Protein AF-A0A954LEE5-F1 (afdb_monomer)

Secondary structure (DSSP, 8-state):
---------------------------S-SSHHHHHHHHHHHHHHHHHHSSSPPPPSEEETTSGGGTTSS--SPPP-BSSGGG-----HHHHHHHHHHHHHHHHHTT--TTS--B-HHHHHHHH-SS-TTT---HHHHHHHHTT-B-BTTTS---TT--S-------SEEEEEEEE--SHHHHHHHHHHT--EEEEEEEETGGGG--SSEE---SS-EEEEEEEEEEEEETTTTEEEEE-SB-TTSSB-SS-TT--SEEEEETTGGGTTTS-EEEEEEEE---HHHHHHHHHHHHHHHTT-HHHHHHHHHHTTT-GGGS-GGGHHHHHHHHHHHHH-TTHHHHHHHHHHHH---TTTTT--TTS--

pLDDT: mean 78.42, std 21.36, range [21.42, 98.56]

Radius of gyration: 22.18 Å; Cα contacts (8 Å, |Δi|>4): 657; chains: 1; bounding box: 62×65×55 Å

Foldseek 3Di:
DDDDDDDDDDDDDDDDDDPDDDPDPPDDPPDLVLLQQLLLLLQVLLVCLQPPDFFPQWAFLCDCVLSRNARQFAAAAACQPPNNFFQLQLLSQVQRFVSSLVCSLLSTHYDPAAWASQLLQLQLDAPHRPPYDDNVSSLVSQQVAIQGCVQPPDDSPDNDHDDDDDHFKGFDDKDWQQFPRSQSVCCSQRNKKKFKFFDFPCQQQAAADADADDDGDGDGMGIWIFRIDHNVSQWTKTFGRRAFVDYQDPVDRSTRRIYIYHPCGRNVGNGTMMDTAMDGRDDPVSLVSSLSSLLSNCLSHLLSLVQLLCVLVVRNVPRRPSCVSNSCSNVSSCVVPVVCSVVSNVSSVVSHDRPCPVPPPPPPDD

Sequence (366 aa):
VAGETSRSHLGKKKLRAGHAGTSANNGSADSPEESAAIAAQLLERIESYGGNKEPATAFSWLSEKNGLGMPVVTPPKDQSPDGDTCNSCVAFAVVAAVEARMNIMALQKAGEVNLSEGYLFFAGCDFCCGSGWTTQGGLEAAKNGIPTEEAFPYDPKTKQKPGPVQPVVHVDRFGRIPTPQDMKRAIQVKGPVVAEMTLYEDFKFYQSGVYEHVAGAEIGEHAICIVGYDDAESCWLCKNSWGTDWGFDPTDPGGGGFFKIKYGEAGLGTLPHFDFDIHIELSKPEATAVLDRIVQAAKDVPSLLQCLFWIGRGKPHFCAPNHHEIIQIYCGILAAYPEMEERFTMAIAAIGQPADASNANESAVT

Nearest PDB structures (foldseek):
  8jcr-assembly1_A  TM=7.957E-01  e=3.629E-12  Calotropis gigantea
  1the-assembly1_B-2  TM=7.888E-01  e=1.546E-11  Rattus norvegicus
  3hhi-assembly1_A  TM=7.791E-01  e=1.170E-11  Trypanosoma brucei
  3mor-assembly2_B  TM=7.827E-01  e=3.019E-11  Trypanosoma brucei
  1qdq-assembly1_A  TM=7.285E-01  e=5.071E-12  Bos taurus

Mean predicted aligned error: 10.94 Å

Solvent-accessible surface area (backbone atoms only — not comparable to full-atom values): 20522 Å² total; per-residue (Å²): 134,84,87,84,90,80,91,79,92,80,79,94,73,90,84,80,87,80,94,68,92,68,88,71,87,73,82,56,78,90,41,73,66,56,42,17,54,27,42,29,33,43,46,54,47,30,55,66,52,50,68,96,47,78,65,73,65,56,50,35,41,72,34,42,86,55,32,44,68,42,32,22,54,49,83,52,46,52,46,37,63,98,74,41,74,27,43,46,42,33,28,46,12,49,45,52,24,50,45,22,30,51,18,61,74,60,68,42,54,44,71,82,62,58,64,16,39,34,42,41,41,32,62,59,34,85,86,30,50,85,74,36,70,54,62,69,57,43,54,57,34,29,46,79,30,32,29,41,24,86,83,35,62,73,53,63,80,65,87,62,66,65,76,95,70,79,50,42,33,25,37,75,49,70,46,78,55,86,41,61,67,54,44,51,39,41,37,74,72,71,31,42,29,34,32,37,31,54,33,43,57,50,63,79,71,45,47,77,67,72,45,69,95,84,54,77,54,81,75,52,74,44,38,28,19,35,43,31,36,32,58,91,76,41,25,39,28,32,43,45,47,67,20,45,92,35,35,26,32,100,86,36,94,90,42,21,13,25,51,34,33,32,71,60,44,51,44,33,70,75,42,65,31,35,47,68,46,73,46,72,62,61,53,75,70,54,43,48,55,46,50,52,44,52,57,46,13,29,70,78,23,67,66,54,36,44,23,54,59,27,39,67,66,79,34,58,85,76,28,63,81,51,47,51,68,61,48,48,55,50,55,50,47,36,71,77,38,59,84,49,48,62,61,49,42,50,55,52,58,71,71,49,81,48,90,59,68,84,69,66,59,93,79,80,79,129

Structure (mmCIF, N/CA/C/O backbone):
data_AF-A0A954LEE5-F1
#
_entry.id   AF-A0A954LEE5-F1
#
loop_
_atom_site.group_PDB
_atom_site.id
_atom_site.type_symbol
_atom_site.label_atom_id
_atom_site.label_alt_id
_atom_site.label_comp_id
_atom_site.label_asym_id
_atom_site.label_entity_id
_atom_site.label_seq_id
_atom_site.pdbx_PDB_ins_code
_atom_site.Cartn_x
_atom_site.Cartn_y
_atom_site.Cartn_z
_atom_site.occupancy
_atom_site.B_iso_or_equiv
_atom_site.auth_seq_id
_atom_site.auth_comp_id
_atom_site.auth_asym_id
_atom_site.auth_atom_id
_atom_site.pdbx_PDB_model_num
ATOM 1 N N . VAL A 1 1 ? 28.707 3.287 -15.488 1.00 30.58 1 VAL A N 1
ATOM 2 C CA . VAL A 1 1 ? 29.896 4.107 -15.149 1.00 30.58 1 VAL A CA 1
ATOM 3 C C . VAL A 1 1 ? 29.400 5.452 -14.655 1.00 30.58 1 VAL A C 1
ATOM 5 O O . VAL A 1 1 ? 28.433 5.957 -15.206 1.00 30.58 1 VAL A O 1
ATOM 8 N N . ALA A 1 2 ? 29.983 5.935 -13.563 1.00 25.05 2 ALA A N 1
ATOM 9 C CA . ALA A 1 2 ? 29.586 7.134 -12.838 1.00 25.05 2 ALA A CA 1
ATOM 10 C C . ALA A 1 2 ? 29.713 8.431 -13.656 1.00 25.05 2 ALA A C 1
ATOM 12 O O . ALA A 1 2 ? 30.653 8.560 -14.432 1.00 25.05 2 ALA A O 1
ATOM 13 N N . GLY A 1 3 ? 28.823 9.383 -13.346 1.00 24.67 3 GLY A N 1
ATOM 14 C CA . GLY A 1 3 ? 29.015 10.831 -13.454 1.00 24.67 3 GLY A CA 1
ATOM 15 C C . GLY A 1 3 ? 29.021 11.436 -14.855 1.00 24.67 3 GLY A C 1
ATOM 16 O O . GLY A 1 3 ? 29.923 11.171 -15.631 1.00 24.67 3 GLY A O 1
ATOM 17 N N . GLU A 1 4 ? 28.108 12.378 -15.100 1.00 24.75 4 GLU A N 1
ATOM 18 C CA . GLU A 1 4 ? 28.490 13.671 -15.679 1.00 24.75 4 GLU A CA 1
ATOM 19 C C . GLU A 1 4 ? 27.409 14.737 -15.426 1.00 24.75 4 GLU A C 1
ATOM 21 O O . GLU A 1 4 ? 26.305 14.713 -15.960 1.00 24.75 4 GLU A O 1
ATOM 26 N N . THR A 1 5 ? 27.751 15.696 -14.565 1.00 24.30 5 THR A N 1
ATOM 27 C CA . THR A 1 5 ? 27.101 17.005 -14.442 1.00 24.30 5 THR A CA 1
ATOM 28 C C . THR A 1 5 ? 27.372 17.863 -15.674 1.00 24.30 5 THR A C 1
ATOM 30 O O . THR A 1 5 ? 28.531 18.020 -16.056 1.00 24.30 5 THR A O 1
ATOM 33 N N . SER A 1 6 ? 26.362 18.593 -16.157 1.00 24.12 6 SER A N 1
ATOM 34 C CA . SER A 1 6 ? 26.594 19.882 -16.819 1.00 24.12 6 SER A CA 1
ATOM 35 C C . SER A 1 6 ? 25.712 20.969 -16.195 1.00 24.12 6 SER A C 1
ATOM 37 O O . SER A 1 6 ? 24.495 20.840 -16.085 1.00 24.12 6 SER A O 1
ATOM 39 N N . ARG A 1 7 ? 26.366 22.030 -15.708 1.00 24.03 7 ARG A N 1
ATOM 40 C CA . ARG A 1 7 ? 25.743 23.269 -15.234 1.00 24.03 7 ARG A CA 1
ATOM 41 C C . ARG A 1 7 ? 25.404 24.135 -16.443 1.00 24.03 7 ARG A C 1
ATOM 43 O O . ARG A 1 7 ? 26.314 24.516 -17.174 1.00 24.03 7 ARG A O 1
ATOM 50 N N . SER A 1 8 ? 24.168 24.612 -16.534 1.00 25.42 8 SER A N 1
ATOM 51 C CA . SER A 1 8 ? 23.864 25.850 -17.257 1.00 25.42 8 SER A CA 1
ATOM 52 C C . SER A 1 8 ? 23.016 26.778 -16.395 1.00 25.42 8 SER A C 1
ATOM 54 O O . SER A 1 8 ? 22.011 26.390 -15.810 1.00 25.42 8 SER A O 1
ATOM 56 N N . HIS A 1 9 ? 23.506 28.008 -16.282 1.00 24.81 9 HIS A N 1
ATOM 57 C CA . HIS A 1 9 ? 22.981 29.104 -15.484 1.00 24.81 9 HIS A CA 1
ATOM 58 C C . HIS A 1 9 ? 21.550 29.486 -15.865 1.00 24.81 9 HIS A C 1
ATOM 60 O O . HIS A 1 9 ? 21.327 29.845 -17.014 1.00 24.81 9 HIS A O 1
ATOM 66 N N . LEU A 1 10 ? 20.648 29.599 -14.886 1.00 28.27 10 LEU A N 1
ATOM 67 C CA . LEU A 1 10 ? 19.520 30.529 -14.961 1.00 28.27 10 LEU A CA 1
ATOM 68 C C . LEU A 1 10 ? 19.295 31.197 -13.600 1.00 28.27 10 LEU A C 1
ATOM 70 O O . LEU A 1 10 ? 19.421 30.596 -12.535 1.00 28.27 10 LEU A O 1
ATOM 74 N N . GLY A 1 11 ? 19.114 32.512 -13.674 1.00 24.55 11 GLY A N 1
ATOM 75 C CA . GLY A 1 11 ? 19.365 33.456 -12.600 1.00 24.55 11 GLY A CA 1
ATOM 76 C C . GLY A 1 11 ? 18.307 33.519 -11.501 1.00 24.55 11 GLY A C 1
ATOM 77 O O . GLY A 1 11 ? 17.130 33.223 -11.675 1.00 24.55 11 GLY A O 1
ATOM 78 N N . LYS A 1 12 ? 18.784 34.020 -10.362 1.00 26.83 12 LYS A N 1
ATOM 79 C CA . LYS A 1 12 ? 18.030 34.433 -9.178 1.00 26.83 12 LYS A CA 1
ATOM 80 C C . LYS A 1 12 ? 16.787 35.257 -9.552 1.00 26.83 12 LYS A C 1
ATOM 82 O O . LYS A 1 12 ? 16.913 36.426 -9.916 1.00 26.83 12 LYS A O 1
ATOM 87 N N . LYS A 1 13 ? 15.592 34.714 -9.314 1.00 25.91 13 LYS A N 1
ATOM 88 C CA . LYS A 1 13 ? 14.405 35.514 -8.984 1.00 25.91 13 LYS A CA 1
ATOM 89 C C . LYS A 1 13 ? 13.939 35.146 -7.581 1.00 25.91 13 LYS A C 1
ATOM 91 O O . LYS A 1 13 ? 13.526 34.028 -7.313 1.00 25.91 13 LYS A O 1
ATOM 96 N N . LYS A 1 14 ? 14.053 36.127 -6.686 1.00 26.28 14 LYS A N 1
ATOM 97 C CA . LYS A 1 14 ? 13.394 36.156 -5.380 1.00 26.28 14 LYS A CA 1
ATOM 98 C C . LYS A 1 14 ? 11.888 35.979 -5.589 1.00 26.28 14 LYS A C 1
ATOM 100 O O . LYS A 1 14 ? 11.292 36.808 -6.273 1.00 26.28 14 LYS A O 1
ATOM 105 N N . LEU A 1 15 ? 11.279 35.000 -4.933 1.00 23.42 15 LEU A N 1
ATOM 106 C CA . LEU A 1 15 ? 9.861 35.044 -4.585 1.00 23.42 15 LEU A CA 1
ATOM 107 C C . LEU A 1 15 ? 9.779 35.236 -3.072 1.00 23.42 15 LEU A C 1
ATOM 109 O O . LEU A 1 15 ? 10.264 34.424 -2.290 1.00 23.42 15 LEU A O 1
ATOM 113 N N . ARG A 1 16 ? 9.270 36.403 -2.679 1.00 21.42 16 ARG A N 1
ATOM 114 C CA . ARG A 1 16 ? 9.006 36.795 -1.296 1.00 21.42 16 ARG A CA 1
ATOM 115 C C . ARG A 1 16 ? 7.493 36.724 -1.094 1.00 21.42 16 ARG A C 1
ATOM 117 O O . ARG A 1 16 ? 6.778 37.347 -1.866 1.00 21.42 16 ARG A O 1
ATOM 124 N N . ALA A 1 17 ? 7.102 36.049 -0.015 1.00 24.30 17 ALA A N 1
ATOM 125 C CA . ALA A 1 17 ? 5.876 36.191 0.774 1.00 24.30 17 ALA A CA 1
ATOM 126 C C . ALA A 1 17 ? 4.508 36.021 0.081 1.00 24.30 17 ALA A C 1
ATOM 128 O O . ALA A 1 17 ? 4.072 36.849 -0.710 1.00 24.30 17 ALA A O 1
ATOM 129 N N . GLY A 1 18 ? 3.775 35.016 0.559 1.00 21.75 18 GLY A N 1
ATOM 130 C CA . GLY A 1 18 ? 2.325 34.899 0.457 1.00 21.75 18 GLY A CA 1
ATOM 131 C C . GLY A 1 18 ? 1.803 34.111 1.654 1.00 21.75 18 GLY A C 1
ATOM 132 O O . GLY A 1 18 ? 1.508 32.931 1.539 1.00 21.75 18 GLY A O 1
ATOM 133 N N . HIS A 1 19 ? 1.756 34.752 2.823 1.00 27.97 19 HIS A N 1
ATOM 134 C CA . HIS A 1 19 ? 0.942 34.292 3.944 1.00 27.97 19 HIS A CA 1
ATOM 135 C C . HIS A 1 19 ? -0.514 34.528 3.523 1.00 27.97 19 HIS A C 1
ATOM 137 O O . HIS A 1 19 ? -1.004 35.654 3.576 1.00 27.97 19 HIS A O 1
ATOM 143 N N . ALA A 1 20 ? -1.166 33.490 3.011 1.00 24.00 20 ALA A N 1
ATOM 144 C CA . ALA A 1 20 ? -2.593 33.485 2.744 1.00 24.00 20 ALA A CA 1
ATOM 145 C C . ALA A 1 20 ? -3.173 32.296 3.499 1.00 24.00 20 ALA A C 1
ATOM 147 O O . ALA A 1 20 ? -3.121 31.157 3.041 1.00 24.00 20 ALA A O 1
ATOM 148 N N . GLY A 1 21 ? -3.702 32.590 4.688 1.00 30.08 21 GLY A N 1
ATOM 149 C CA . GLY A 1 21 ? -4.681 31.726 5.316 1.00 30.08 21 GLY A CA 1
ATOM 150 C C . GLY A 1 21 ? -5.812 31.518 4.321 1.00 30.08 21 GLY A C 1
ATOM 151 O O . GLY A 1 21 ? -6.569 32.435 4.018 1.00 30.08 21 GLY A O 1
ATOM 152 N N . THR A 1 22 ? -5.883 30.313 3.784 1.00 23.16 22 THR A N 1
ATOM 153 C CA . THR A 1 22 ? -7.094 29.785 3.187 1.00 23.16 22 THR A CA 1
ATOM 154 C C . THR A 1 22 ? -7.387 28.525 3.969 1.00 23.16 22 THR A C 1
ATOM 156 O O . THR A 1 22 ? -6.664 27.539 3.909 1.00 23.16 22 THR A O 1
ATOM 159 N N . SER A 1 23 ? -8.411 28.642 4.809 1.00 29.23 23 SER A N 1
ATOM 160 C CA . SER A 1 23 ? -9.199 27.529 5.314 1.00 29.23 23 SER A CA 1
ATOM 161 C C . SER A 1 23 ? -9.662 26.721 4.102 1.00 29.23 23 SER A C 1
ATOM 163 O O . SER A 1 23 ? -10.715 27.003 3.531 1.00 29.23 23 SER A O 1
ATOM 165 N N . ALA A 1 24 ? -8.840 25.773 3.660 1.00 24.53 24 ALA A N 1
ATOM 166 C CA . ALA A 1 24 ? -9.305 24.692 2.822 1.00 24.53 24 ALA A CA 1
ATOM 167 C C . ALA A 1 24 ? -10.191 23.833 3.721 1.00 24.53 24 ALA A C 1
ATOM 169 O O . ALA A 1 24 ? -9.735 23.295 4.729 1.00 24.53 24 ALA A O 1
ATOM 170 N N . ASN A 1 25 ? -11.478 23.803 3.389 1.00 30.89 25 ASN A N 1
ATOM 171 C CA . ASN A 1 25 ? -12.422 22.818 3.887 1.00 30.89 25 ASN A CA 1
ATOM 172 C C . ASN A 1 25 ? -11.857 21.441 3.500 1.00 30.89 25 ASN A C 1
ATOM 174 O O . ASN A 1 25 ? -12.026 20.978 2.372 1.00 30.89 25 ASN A O 1
ATOM 178 N N . ASN A 1 26 ? -11.080 20.849 4.403 1.00 27.48 26 ASN A N 1
ATOM 179 C CA . ASN A 1 26 ? -10.522 19.521 4.243 1.00 27.48 26 ASN A CA 1
ATOM 180 C C . ASN A 1 26 ? -11.638 18.543 4.584 1.00 27.48 26 ASN A C 1
ATOM 182 O O . ASN A 1 26 ? -11.967 18.383 5.753 1.00 27.48 26 ASN A O 1
ATOM 186 N N . GLY A 1 27 ? -12.236 17.938 3.556 1.00 31.11 27 GLY A N 1
ATOM 187 C CA . GLY A 1 27 ? -13.305 16.955 3.710 1.00 31.11 27 GLY A CA 1
ATOM 188 C C . GLY A 1 27 ? -12.845 15.689 4.432 1.00 31.11 27 GLY A C 1
ATOM 189 O O . GLY A 1 27 ? -12.626 14.666 3.786 1.00 31.11 27 GLY A O 1
ATOM 190 N N . SER A 1 28 ? -12.713 15.736 5.755 1.00 38.59 28 SER A N 1
ATOM 191 C CA . SER A 1 28 ? -13.085 14.588 6.580 1.00 38.59 28 SER A CA 1
ATOM 192 C C . SER A 1 28 ? -14.539 14.232 6.261 1.00 38.59 28 SER A C 1
ATOM 194 O O . SER A 1 28 ? -15.268 15.114 5.821 1.00 38.59 28 SER A O 1
ATOM 196 N N . ALA A 1 29 ? -14.971 12.981 6.451 1.00 41.12 29 ALA A N 1
ATOM 197 C CA . ALA A 1 29 ? -16.375 12.603 6.255 1.00 41.12 29 ALA A CA 1
ATOM 198 C C . ALA A 1 29 ? -17.290 13.659 6.906 1.00 41.12 29 ALA A C 1
ATOM 200 O O . ALA A 1 29 ? -17.231 13.857 8.122 1.00 41.12 29 ALA A O 1
ATOM 201 N N . ASP A 1 30 ? -18.044 14.400 6.091 1.00 46.22 30 ASP A N 1
ATOM 202 C CA . ASP A 1 30 ? -18.660 15.670 6.502 1.00 46.22 30 ASP A CA 1
ATOM 203 C C . ASP A 1 30 ? -19.952 15.417 7.301 1.00 46.22 30 ASP A C 1
ATOM 205 O O . ASP A 1 30 ? -20.566 16.339 7.844 1.00 46.22 30 ASP A O 1
ATOM 209 N N . SER A 1 31 ? -20.354 14.148 7.460 1.00 46.38 31 SER A N 1
ATOM 210 C CA . SER A 1 31 ? -21.420 13.755 8.376 1.00 46.38 31 SER A CA 1
ATOM 211 C C . SER A 1 31 ? -21.272 12.326 8.940 1.00 46.38 31 SER A C 1
ATOM 213 O O . SER A 1 31 ? -20.683 11.443 8.307 1.00 46.38 31 SER A O 1
ATOM 215 N N . PRO A 1 32 ? -21.869 12.048 10.119 1.00 45.66 32 PRO A N 1
ATOM 216 C CA . PRO A 1 32 ? -22.023 10.692 10.654 1.00 45.66 32 PRO A CA 1
ATOM 217 C C . PRO A 1 32 ? -22.737 9.707 9.709 1.00 45.66 32 PRO A C 1
ATOM 219 O O . PRO A 1 32 ? -22.530 8.502 9.826 1.00 45.66 32 PRO A O 1
ATOM 222 N N . GLU A 1 33 ? -23.565 10.195 8.780 1.00 45.19 33 GLU A N 1
ATOM 223 C CA . GLU A 1 33 ? -24.302 9.375 7.805 1.00 45.19 33 GLU A CA 1
ATOM 224 C C . GLU A 1 33 ? -23.389 8.862 6.680 1.00 45.19 33 GLU A C 1
ATOM 226 O O . GLU A 1 33 ? -23.474 7.695 6.301 1.00 45.19 33 GLU A O 1
ATOM 231 N N . GLU A 1 34 ? -22.447 9.683 6.204 1.00 50.97 34 GLU A N 1
ATOM 232 C CA . GLU A 1 34 ? -21.454 9.260 5.205 1.00 50.97 34 GLU A CA 1
ATOM 233 C C . GLU A 1 34 ? -20.532 8.174 5.771 1.00 50.97 34 GLU A C 1
ATOM 235 O O . GLU A 1 34 ? -20.351 7.125 5.151 1.00 50.97 34 GLU A O 1
ATOM 240 N N . SER A 1 35 ? -20.025 8.365 6.996 1.00 46.75 35 SER A N 1
ATOM 241 C CA . SER A 1 35 ? -19.179 7.368 7.677 1.00 46.75 35 SER A CA 1
ATOM 242 C C . SER A 1 35 ? -19.892 6.021 7.873 1.00 46.75 35 SER A C 1
ATOM 244 O O . SER A 1 35 ? -19.253 4.971 7.795 1.00 46.75 35 SER A O 1
ATOM 246 N N . ALA A 1 36 ? -21.215 6.037 8.088 1.00 47.72 36 ALA A N 1
ATOM 247 C CA . ALA A 1 36 ? -22.032 4.831 8.222 1.00 47.72 36 ALA A CA 1
ATOM 248 C C . ALA A 1 36 ? -22.162 4.069 6.893 1.00 47.72 36 ALA A C 1
ATOM 250 O O . ALA A 1 36 ? -21.951 2.859 6.852 1.00 47.72 36 ALA A O 1
ATOM 251 N N . ALA A 1 37 ? -22.425 4.782 5.792 1.00 52.91 37 ALA A N 1
ATOM 252 C CA . ALA A 1 37 ? -22.571 4.192 4.461 1.00 52.91 37 ALA A CA 1
ATOM 253 C C . ALA A 1 37 ? -21.264 3.571 3.935 1.00 52.91 37 ALA A C 1
ATOM 255 O O . ALA A 1 37 ? -21.280 2.512 3.309 1.00 52.91 37 ALA A O 1
ATOM 256 N N . ILE A 1 38 ? -20.131 4.217 4.213 1.00 48.72 38 ILE A N 1
ATOM 257 C CA . ILE A 1 38 ? -18.781 3.760 3.846 1.00 48.72 38 ILE A CA 1
ATOM 258 C C . ILE A 1 38 ? -18.440 2.452 4.565 1.00 48.72 38 ILE A C 1
ATOM 260 O O . ILE A 1 38 ? -17.963 1.490 3.964 1.00 48.72 38 ILE A O 1
ATOM 264 N N . ALA A 1 39 ? -18.737 2.392 5.858 1.00 48.88 39 ALA A N 1
ATOM 265 C CA . ALA A 1 39 ? -18.499 1.208 6.657 1.00 48.88 39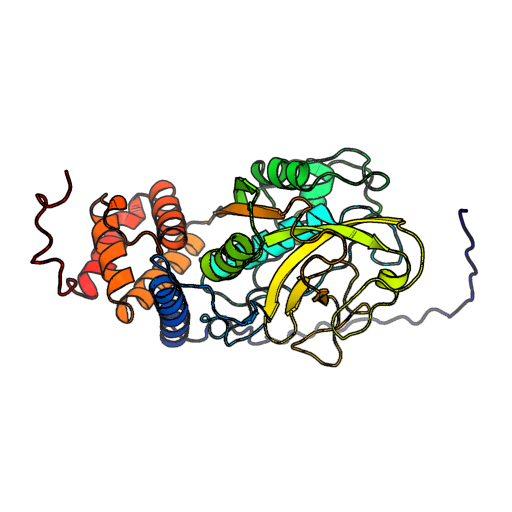 ALA A CA 1
ATOM 266 C C . ALA A 1 39 ? -19.477 0.071 6.324 1.00 48.88 39 ALA A C 1
ATOM 268 O O . ALA A 1 39 ? -19.057 -1.083 6.261 1.00 48.88 39 ALA A O 1
ATOM 269 N N . ALA A 1 40 ? -20.742 0.384 6.023 1.00 51.03 40 ALA A N 1
ATOM 270 C CA . ALA A 1 40 ? -21.715 -0.598 5.555 1.00 51.03 40 ALA A CA 1
ATOM 271 C C . ALA A 1 40 ? -21.282 -1.295 4.267 1.00 51.03 40 ALA A C 1
ATOM 273 O O . ALA A 1 40 ? -21.358 -2.517 4.179 1.00 51.03 40 ALA A O 1
ATOM 274 N N . GLN A 1 41 ? -20.709 -0.552 3.323 1.00 52.62 41 GLN A N 1
ATOM 275 C CA . GLN A 1 41 ? -20.152 -1.135 2.105 1.00 52.62 41 GLN A CA 1
ATOM 276 C C . GLN A 1 41 ? -18.892 -1.986 2.378 1.00 52.62 41 GLN A C 1
ATOM 278 O O . GLN A 1 41 ? -18.726 -3.037 1.750 1.00 52.62 41 GLN A O 1
ATOM 283 N N . LEU A 1 42 ? -18.030 -1.607 3.340 1.00 50.66 42 LEU A N 1
ATOM 284 C CA . LEU A 1 42 ? -16.867 -2.423 3.736 1.00 50.66 42 LEU A CA 1
ATOM 285 C C . LEU A 1 42 ? -17.319 -3.769 4.290 1.00 50.66 42 LEU A C 1
ATOM 287 O O . LEU A 1 42 ? -16.702 -4.802 4.032 1.00 50.66 42 LEU A O 1
ATOM 291 N N . LEU A 1 43 ? -18.397 -3.737 5.062 1.00 51.12 43 LEU A N 1
ATOM 292 C CA . LEU A 1 43 ? -18.928 -4.880 5.774 1.00 51.12 43 LEU A CA 1
ATOM 293 C C . LEU A 1 43 ? -19.746 -5.790 4.866 1.00 51.12 43 LEU A C 1
ATOM 295 O O . LEU A 1 43 ? -19.484 -6.986 4.880 1.00 51.12 43 LEU A O 1
ATOM 299 N N . GLU A 1 44 ? -20.591 -5.251 3.980 1.00 53.66 44 GLU A N 1
ATOM 300 C CA . GLU A 1 44 ? -21.204 -6.022 2.887 1.00 53.66 44 GLU A CA 1
ATOM 301 C C . GLU A 1 44 ? -20.131 -6.707 2.032 1.00 53.66 44 GLU A C 1
ATOM 303 O O . GLU A 1 44 ? -20.287 -7.854 1.614 1.00 53.66 44 GLU A O 1
ATOM 308 N N . ARG A 1 45 ? -18.996 -6.038 1.795 1.00 56.81 45 ARG A N 1
ATOM 309 C CA . ARG A 1 45 ? -17.869 -6.617 1.061 1.00 56.81 45 ARG A CA 1
ATOM 310 C C . ARG A 1 45 ? -17.219 -7.753 1.848 1.00 56.81 45 ARG A C 1
ATOM 312 O O . ARG A 1 45 ? -17.047 -8.847 1.313 1.00 56.81 45 ARG A O 1
ATOM 319 N N . ILE A 1 46 ? -16.891 -7.516 3.112 1.00 50.59 46 ILE A N 1
ATOM 320 C CA . ILE A 1 46 ? -16.343 -8.501 4.047 1.00 50.59 46 ILE A CA 1
ATOM 321 C C . ILE A 1 46 ? -17.285 -9.723 4.171 1.00 50.59 46 ILE A C 1
ATOM 323 O O . ILE A 1 46 ? -16.831 -10.864 4.132 1.00 50.59 46 ILE A O 1
ATOM 327 N N . GLU A 1 47 ? -18.602 -9.530 4.239 1.00 49.28 47 GLU A N 1
ATOM 328 C CA . GLU A 1 47 ? -19.639 -10.575 4.181 1.00 49.28 47 GLU A CA 1
ATOM 329 C C . GLU A 1 47 ? -19.701 -11.287 2.843 1.00 49.28 47 GLU A C 1
ATOM 331 O O . GLU A 1 47 ? -19.777 -12.514 2.803 1.00 49.28 47 GLU A O 1
ATOM 336 N N . SER A 1 48 ? -19.598 -10.547 1.742 1.00 48.72 48 SER A N 1
ATOM 337 C CA . SER A 1 48 ? -19.615 -11.132 0.412 1.00 48.72 48 SER A CA 1
ATOM 338 C C . SER A 1 48 ? -18.418 -12.052 0.169 1.00 48.72 48 SER A C 1
ATOM 340 O O . SER A 1 48 ? -18.567 -12.973 -0.619 1.00 48.72 48 SER A O 1
ATOM 342 N N . TYR A 1 49 ? -17.279 -11.869 0.850 1.00 48.03 49 TYR A N 1
ATOM 343 C CA . TYR A 1 49 ? -16.082 -12.720 0.718 1.00 48.03 49 TYR A CA 1
ATOM 344 C C . TYR A 1 49 ? -15.855 -13.672 1.902 1.00 48.03 49 TYR A C 1
ATOM 346 O O . TYR A 1 49 ? -14.941 -14.503 1.873 1.00 48.03 49 TYR A O 1
ATOM 354 N N . GLY A 1 50 ? -16.692 -13.580 2.937 1.00 43.72 50 GLY A N 1
ATOM 355 C CA . GLY A 1 50 ? -16.696 -14.473 4.086 1.00 43.72 50 GLY A CA 1
ATOM 356 C C . GLY A 1 50 ? -17.229 -15.853 3.710 1.00 43.72 50 GLY A C 1
ATOM 357 O O . GLY A 1 50 ? -18.430 -16.089 3.722 1.00 43.72 50 GLY A O 1
ATOM 358 N N . GLY A 1 51 ? -16.312 -16.774 3.410 1.00 47.03 51 GLY A N 1
ATOM 359 C CA . GLY A 1 51 ? -16.594 -18.191 3.173 1.00 47.03 51 GLY A CA 1
ATOM 360 C C . GLY A 1 51 ? -16.484 -18.570 1.702 1.00 47.03 51 GLY A C 1
ATOM 361 O O . GLY A 1 51 ? -17.349 -18.202 0.928 1.00 47.03 51 GLY A O 1
ATOM 362 N N . ASN A 1 52 ? -15.426 -19.304 1.328 1.00 50.97 52 ASN A N 1
ATOM 363 C CA . ASN A 1 52 ? -15.171 -19.976 0.035 1.00 50.97 52 ASN A CA 1
ATOM 364 C C . ASN A 1 52 ? -15.542 -19.256 -1.281 1.00 50.97 52 ASN A C 1
ATOM 366 O O . ASN A 1 52 ? -15.443 -19.867 -2.342 1.00 50.97 52 ASN A O 1
ATOM 370 N N . LYS A 1 53 ? -15.947 -17.986 -1.263 1.00 61.00 53 LYS A N 1
ATOM 371 C CA . LYS A 1 53 ? -16.358 -17.260 -2.453 1.00 61.00 53 LYS A CA 1
ATOM 372 C C . LYS A 1 53 ? -15.119 -16.792 -3.192 1.00 61.00 53 LYS A C 1
ATOM 374 O O . LYS A 1 53 ? -14.112 -16.400 -2.588 1.00 61.00 53 LYS A O 1
ATOM 379 N N . GLU A 1 54 ? -15.202 -16.878 -4.508 1.00 71.56 54 GLU A N 1
ATOM 380 C CA . GLU A 1 54 ? -14.142 -16.399 -5.374 1.00 71.56 54 GLU A CA 1
ATOM 381 C C . GLU A 1 54 ? -14.026 -14.866 -5.262 1.00 71.56 54 GLU A C 1
ATOM 383 O O . GLU A 1 54 ? -15.056 -14.184 -5.181 1.00 71.56 54 GLU A O 1
ATOM 388 N N . PRO A 1 55 ? -12.796 -14.317 -5.232 1.00 79.06 55 PRO A N 1
ATOM 389 C CA . PRO A 1 55 ? -12.544 -12.886 -5.368 1.00 79.06 55 PRO A CA 1
ATOM 390 C C . PRO A 1 55 ? -13.266 -12.305 -6.593 1.00 79.06 55 PRO A C 1
ATOM 392 O O . PRO A 1 55 ? -13.382 -12.982 -7.618 1.00 79.06 55 PRO A O 1
ATOM 395 N N . ALA A 1 56 ? -13.744 -11.055 -6.525 1.00 84.69 56 ALA A N 1
ATOM 396 C CA . ALA A 1 56 ? -14.288 -10.405 -7.726 1.00 84.69 56 ALA A CA 1
ATOM 397 C C . ALA A 1 56 ? -13.229 -10.311 -8.828 1.00 84.69 56 ALA A C 1
ATOM 399 O O . ALA A 1 56 ? -12.050 -10.162 -8.537 1.00 84.69 56 ALA A O 1
ATOM 400 N N . THR A 1 57 ? -13.662 -10.330 -10.088 1.00 90.81 57 THR A N 1
ATOM 401 C CA . THR A 1 57 ? -12.770 -10.368 -11.257 1.00 90.81 57 THR A CA 1
ATOM 402 C C . THR A 1 57 ? -11.961 -9.089 -11.467 1.00 90.81 57 THR A C 1
ATOM 404 O O . THR A 1 57 ? -11.008 -9.088 -12.231 1.00 90.81 57 THR A O 1
ATOM 407 N N . ALA A 1 58 ? -12.331 -7.981 -10.826 1.00 93.75 58 ALA A N 1
ATOM 408 C CA . ALA A 1 58 ? -11.547 -6.753 -10.823 1.00 93.75 58 ALA A CA 1
ATOM 409 C C . ALA A 1 58 ? -11.768 -5.999 -9.512 1.00 93.75 58 ALA A C 1
ATOM 411 O O . ALA A 1 58 ? -12.872 -5.998 -8.958 1.00 93.75 58 ALA A O 1
ATOM 412 N N . PHE A 1 59 ? -10.717 -5.357 -9.009 1.00 92.69 59 PHE A N 1
ATOM 413 C CA . PHE A 1 59 ? -10.762 -4.598 -7.766 1.00 92.69 59 PHE A CA 1
ATOM 414 C C . PHE A 1 59 ? -9.613 -3.591 -7.686 1.00 92.69 59 PHE A C 1
ATOM 416 O O . PHE A 1 59 ? -8.500 -3.883 -8.110 1.00 92.69 59 PHE A O 1
ATOM 423 N N . SER A 1 60 ? -9.849 -2.414 -7.103 1.00 94.25 60 SER A N 1
ATOM 424 C CA . SER A 1 60 ? -8.797 -1.415 -6.894 1.00 94.25 60 SER A CA 1
ATOM 425 C C . SER A 1 60 ? -9.086 -0.528 -5.696 1.00 94.25 60 SER A C 1
ATOM 427 O O . SER A 1 60 ? -10.134 0.107 -5.646 1.00 94.25 60 SER A O 1
ATOM 429 N N . TRP A 1 61 ? -8.116 -0.395 -4.793 1.00 92.69 61 TRP A N 1
ATOM 430 C CA . TRP A 1 61 ? -8.174 0.533 -3.662 1.00 92.69 61 TRP A CA 1
ATOM 431 C C . TRP A 1 61 ? -8.055 2.018 -4.043 1.00 92.69 61 TRP A C 1
ATOM 433 O O . TRP A 1 61 ? -8.251 2.881 -3.187 1.00 92.69 61 TRP A O 1
ATOM 443 N N . LEU A 1 62 ? -7.785 2.319 -5.317 1.00 91.94 62 LEU A N 1
ATOM 444 C CA . LEU A 1 62 ? -7.809 3.676 -5.878 1.00 91.94 62 LEU A CA 1
ATOM 445 C C . LEU A 1 62 ? -9.206 4.097 -6.355 1.00 91.94 62 LEU A C 1
ATOM 447 O O . LEU A 1 62 ? -9.431 5.265 -6.642 1.00 91.94 62 LEU A O 1
ATOM 451 N N . SER A 1 63 ? -10.144 3.156 -6.481 1.00 85.62 63 SER A N 1
ATOM 452 C CA . SER A 1 63 ? -11.496 3.443 -6.957 1.00 85.62 63 SER A CA 1
ATOM 453 C C . SER A 1 63 ? -12.452 3.702 -5.800 1.00 85.62 63 SER A C 1
ATOM 455 O O . SER A 1 63 ? -12.419 2.984 -4.811 1.00 85.62 63 SER A O 1
ATOM 457 N N . GLU A 1 64 ? -13.409 4.613 -5.971 1.00 78.88 64 GLU A N 1
ATOM 458 C CA . GLU A 1 64 ? -14.568 4.736 -5.070 1.00 78.88 64 GLU A CA 1
ATOM 459 C C . GLU A 1 64 ? -15.446 3.468 -5.070 1.00 78.88 64 GLU A C 1
ATOM 461 O O . GLU A 1 64 ? -16.165 3.188 -4.117 1.00 78.88 64 GLU A O 1
ATOM 466 N N . LYS A 1 65 ? -15.349 2.629 -6.111 1.00 73.31 65 LYS A N 1
ATOM 467 C CA . LYS A 1 65 ? -16.080 1.353 -6.226 1.00 73.31 65 LYS A CA 1
ATOM 468 C C . LYS A 1 65 ? -15.405 0.196 -5.480 1.00 73.31 65 LYS A C 1
ATOM 470 O O . LYS A 1 65 ? -15.703 -0.966 -5.740 1.00 73.31 65 LYS A O 1
ATOM 475 N N . ASN A 1 66 ? -14.488 0.495 -4.565 1.00 72.19 66 ASN A N 1
ATOM 476 C CA . ASN A 1 66 ? -13.778 -0.494 -3.751 1.00 72.19 66 ASN A CA 1
ATOM 477 C C . ASN A 1 66 ? -14.602 -1.023 -2.561 1.00 72.19 66 ASN A C 1
ATOM 479 O O . ASN A 1 66 ? -14.103 -1.839 -1.786 1.00 72.19 66 ASN A O 1
ATOM 483 N N . GLY A 1 67 ? -15.849 -0.574 -2.409 1.00 64.62 67 GLY A N 1
ATOM 484 C CA . GLY A 1 67 ? -16.698 -0.890 -1.262 1.00 64.62 67 GLY A CA 1
ATOM 485 C C . GLY A 1 67 ? -16.447 -0.005 -0.040 1.00 64.62 67 GLY A C 1
ATOM 486 O O . GLY A 1 67 ? -16.987 -0.286 1.008 1.00 64.62 67 GLY A O 1
ATOM 487 N N . LEU A 1 68 ? -15.637 1.047 -0.133 1.00 63.91 68 LEU A N 1
ATOM 488 C CA . LEU A 1 68 ? -15.578 2.128 0.856 1.00 63.91 68 LEU A CA 1
ATOM 489 C C . LEU A 1 68 ? -16.127 3.441 0.295 1.00 63.91 68 LEU A C 1
ATOM 491 O O . LEU A 1 68 ? -16.097 4.447 0.987 1.00 63.91 68 LEU A O 1
ATOM 495 N N . GLY A 1 69 ? -16.562 3.497 -0.965 1.00 68.50 69 GLY A N 1
ATOM 496 C CA . GLY A 1 69 ? -16.994 4.757 -1.576 1.00 68.50 69 GLY A CA 1
ATOM 497 C C . GLY A 1 69 ? -15.877 5.800 -1.719 1.00 68.50 69 GLY A C 1
ATOM 498 O O . GLY A 1 69 ? -16.158 6.924 -2.115 1.00 68.50 69 GLY A O 1
ATOM 499 N N . MET A 1 70 ? -14.624 5.462 -1.390 1.00 77.19 70 MET A N 1
ATOM 500 C CA . MET A 1 70 ? -13.501 6.401 -1.359 1.00 77.19 70 MET A CA 1
ATOM 501 C C . MET A 1 70 ? -12.163 5.711 -1.649 1.00 77.19 70 MET A C 1
ATOM 503 O O . MET A 1 70 ? -11.966 4.563 -1.239 1.00 77.19 70 MET A O 1
ATOM 507 N N . PRO A 1 71 ? -11.203 6.396 -2.290 1.00 87.12 71 PRO A N 1
ATOM 508 C CA . PRO A 1 71 ? -9.834 5.909 -2.391 1.00 87.12 71 PRO A CA 1
ATOM 509 C C . PRO A 1 71 ? -9.137 5.939 -1.023 1.00 87.12 71 PRO A C 1
ATOM 511 O O . PRO A 1 71 ? -9.269 6.900 -0.265 1.00 87.12 71 PRO A O 1
ATOM 514 N N . VAL A 1 72 ? -8.352 4.901 -0.726 1.00 88.12 72 VAL A N 1
ATOM 515 C CA . VAL A 1 72 ? -7.638 4.748 0.565 1.00 88.12 72 VAL A CA 1
ATOM 516 C C . VAL A 1 72 ? -6.119 4.704 0.430 1.00 88.12 72 VAL A C 1
ATOM 518 O O . VAL A 1 72 ? -5.400 4.735 1.427 1.00 88.12 72 VAL A O 1
ATOM 521 N N . VAL A 1 73 ? -5.610 4.642 -0.798 1.00 94.25 73 VAL A N 1
ATOM 522 C CA . VAL A 1 73 ? -4.173 4.639 -1.079 1.00 94.25 73 VAL A CA 1
ATOM 523 C C . VAL A 1 73 ? -3.679 6.081 -1.151 1.00 94.25 73 VAL A C 1
ATOM 525 O O . VAL A 1 73 ? -4.193 6.872 -1.936 1.00 94.25 73 VAL A O 1
ATOM 528 N N . THR A 1 74 ? -2.677 6.419 -0.341 1.00 94.25 74 THR A N 1
ATOM 529 C CA . THR A 1 74 ? -2.034 7.744 -0.324 1.00 94.25 74 THR A CA 1
ATOM 530 C C . THR A 1 74 ? -1.381 8.081 -1.673 1.00 94.25 74 THR A C 1
ATOM 532 O O . THR A 1 74 ? -1.064 7.162 -2.438 1.00 94.25 74 THR A O 1
ATOM 535 N N . PRO A 1 75 ? -1.119 9.366 -1.976 1.00 93.75 75 PRO A N 1
ATOM 536 C CA . PRO A 1 75 ? -0.416 9.756 -3.198 1.00 93.75 75 PRO A CA 1
ATOM 537 C C . PRO A 1 75 ? 0.948 9.055 -3.366 1.00 93.75 75 PRO A C 1
ATOM 539 O O . PRO A 1 75 ? 1.594 8.711 -2.365 1.00 93.75 75 PRO A O 1
ATOM 542 N N . PRO A 1 76 ? 1.407 8.802 -4.605 1.00 95.31 76 PRO A N 1
ATOM 543 C CA . PRO A 1 76 ? 2.763 8.328 -4.872 1.00 95.31 76 PRO A CA 1
ATOM 544 C C . PRO A 1 76 ? 3.825 9.278 -4.320 1.00 95.31 76 PRO A C 1
ATOM 546 O O . PRO A 1 76 ? 3.694 10.497 -4.411 1.00 95.31 76 PRO A O 1
ATOM 549 N N . LYS A 1 77 ? 4.881 8.698 -3.749 1.00 96.19 77 LYS A N 1
ATOM 550 C CA . LYS A 1 77 ? 6.068 9.419 -3.277 1.00 96.19 77 LYS A CA 1
ATOM 551 C C . LYS A 1 77 ? 7.267 9.067 -4.163 1.00 96.19 77 LYS A C 1
ATOM 553 O O . LYS A 1 77 ? 7.180 8.188 -5.024 1.00 96.19 77 LYS A O 1
ATOM 558 N N . ASP A 1 78 ? 8.379 9.758 -3.954 1.00 96.44 78 ASP A N 1
ATOM 559 C CA . ASP A 1 78 ? 9.618 9.553 -4.699 1.00 96.44 78 ASP A CA 1
ATOM 560 C C . ASP A 1 78 ? 10.740 9.111 -3.753 1.00 96.44 78 ASP A C 1
ATOM 562 O O . ASP A 1 78 ? 11.050 9.791 -2.776 1.00 96.44 78 ASP A O 1
ATOM 566 N N . GLN A 1 79 ? 11.339 7.959 -4.043 1.00 94.75 79 GLN A N 1
ATOM 567 C CA . GLN A 1 79 ? 12.478 7.408 -3.314 1.00 94.75 79 GLN A CA 1
ATOM 568 C C . GLN A 1 79 ? 13.820 8.003 -3.765 1.00 94.75 79 GLN A C 1
ATOM 570 O O . GLN A 1 79 ? 14.869 7.670 -3.211 1.00 94.75 79 GLN A O 1
ATOM 575 N N . SER A 1 80 ? 13.835 8.806 -4.829 1.00 93.06 80 SER A N 1
ATOM 576 C CA . SER A 1 80 ? 15.030 9.475 -5.350 1.00 93.06 80 SER A CA 1
ATOM 577 C C . SER A 1 80 ? 14.758 10.936 -5.731 1.00 93.06 80 SER A C 1
ATOM 579 O O . SER A 1 80 ? 15.089 11.349 -6.850 1.00 93.06 80 SER A O 1
ATOM 581 N N . PRO A 1 81 ? 14.195 11.737 -4.800 1.00 91.00 81 PRO A N 1
ATOM 582 C CA . PRO A 1 81 ? 13.881 13.134 -5.058 1.00 91.00 81 PRO A CA 1
ATOM 583 C C . PRO A 1 81 ? 15.143 13.902 -5.459 1.00 91.00 81 PRO A C 1
ATOM 585 O O . PRO A 1 81 ? 16.245 13.619 -4.982 1.00 91.00 81 PRO A O 1
ATOM 588 N N . ASP A 1 82 ? 14.981 14.866 -6.365 1.00 86.00 82 ASP A N 1
ATOM 589 C CA . ASP A 1 82 ? 16.066 15.678 -6.938 1.00 86.00 82 ASP A CA 1
ATOM 590 C C . ASP A 1 82 ? 17.179 14.871 -7.650 1.00 86.00 82 ASP A C 1
ATOM 592 O O . ASP A 1 82 ? 18.254 15.402 -7.947 1.00 86.00 82 ASP A O 1
ATOM 596 N N . GLY A 1 83 ? 16.926 13.595 -7.967 1.00 81.31 83 GLY A N 1
ATOM 597 C CA . GLY A 1 83 ? 17.882 12.692 -8.612 1.00 81.31 83 GLY A CA 1
ATOM 598 C C . GLY A 1 83 ? 18.880 12.032 -7.654 1.00 81.31 83 GLY A C 1
ATOM 599 O O . GLY A 1 83 ? 19.811 11.363 -8.111 1.00 81.31 83 GLY A O 1
ATOM 600 N N . ASP A 1 84 ? 18.711 12.193 -6.339 1.00 85.69 84 ASP A N 1
ATOM 601 C CA . ASP A 1 84 ? 19.558 11.548 -5.337 1.00 85.69 84 ASP A CA 1
ATOM 602 C C . ASP A 1 84 ? 19.118 10.104 -5.086 1.00 85.69 84 ASP A C 1
ATOM 604 O O . ASP A 1 84 ? 18.092 9.837 -4.470 1.00 85.69 84 ASP A O 1
ATOM 608 N N . THR A 1 85 ? 19.919 9.146 -5.549 1.00 84.56 85 THR A N 1
ATOM 609 C CA . THR A 1 85 ? 19.530 7.732 -5.556 1.00 84.56 85 THR A CA 1
ATOM 610 C C . THR A 1 85 ? 19.690 7.052 -4.197 1.00 84.56 85 THR A C 1
ATOM 612 O O . THR A 1 85 ? 20.788 7.034 -3.629 1.00 84.56 85 THR A O 1
ATOM 615 N N . CYS A 1 86 ? 18.631 6.383 -3.744 1.00 90.75 86 CYS A N 1
ATOM 616 C CA . CYS A 1 86 ? 18.655 5.442 -2.630 1.00 90.75 86 CYS A CA 1
ATOM 617 C C . CYS A 1 86 ? 17.766 4.226 -2.948 1.00 90.75 86 CYS A C 1
ATOM 619 O O . CYS A 1 86 ? 16.615 4.368 -3.365 1.00 90.75 86 CYS A O 1
ATOM 621 N N . ASN A 1 87 ? 18.287 3.016 -2.736 1.00 92.38 87 ASN A N 1
ATOM 622 C CA . ASN A 1 87 ? 17.566 1.754 -2.942 1.00 92.38 87 ASN A CA 1
ATOM 623 C C . ASN A 1 87 ? 16.596 1.457 -1.779 1.00 92.38 87 ASN A C 1
ATOM 625 O O . ASN A 1 87 ? 16.677 0.423 -1.123 1.00 92.38 87 ASN A O 1
ATOM 629 N N . SER A 1 88 ? 15.689 2.390 -1.497 1.00 94.94 88 SER A N 1
ATOM 630 C CA . SER A 1 88 ? 14.736 2.363 -0.378 1.00 94.94 88 SER A CA 1
ATOM 631 C C . SER A 1 88 ? 13.344 1.846 -0.761 1.00 94.94 88 SER A C 1
ATOM 633 O O . SER A 1 88 ? 12.434 1.913 0.059 1.00 94.94 88 SER A O 1
ATOM 635 N N . CYS A 1 89 ? 13.164 1.285 -1.963 1.00 96.62 89 CYS A N 1
ATOM 636 C CA . CYS A 1 89 ? 11.868 0.852 -2.510 1.00 96.62 89 CYS A CA 1
ATOM 637 C C . CYS A 1 89 ? 11.032 -0.008 -1.553 1.00 96.62 89 CYS A C 1
ATOM 639 O O . CYS A 1 89 ? 9.834 0.214 -1.416 1.00 96.62 89 CYS A O 1
ATOM 641 N N . VAL A 1 90 ? 11.651 -0.935 -0.818 1.00 96.88 90 VAL A N 1
ATOM 642 C CA . VAL A 1 90 ? 10.934 -1.756 0.170 1.00 96.88 90 VAL A CA 1
ATOM 643 C C . VAL A 1 90 ? 10.331 -0.906 1.304 1.00 96.88 90 VAL A C 1
ATOM 645 O O . VAL A 1 90 ? 9.244 -1.233 1.764 1.00 96.88 90 VAL A O 1
ATOM 648 N N . ALA A 1 91 ? 10.952 0.206 1.724 1.00 96.88 91 ALA A N 1
ATOM 649 C CA . ALA A 1 91 ? 10.369 1.097 2.739 1.00 96.88 91 ALA A CA 1
ATOM 650 C C . ALA A 1 91 ? 9.124 1.787 2.217 1.00 96.88 91 ALA A C 1
ATOM 652 O O . ALA A 1 91 ? 8.098 1.774 2.886 1.00 96.88 91 ALA A O 1
ATOM 653 N N . PHE A 1 92 ? 9.194 2.291 0.989 1.00 98.19 92 PHE A N 1
ATOM 654 C CA . PHE A 1 92 ? 8.051 2.894 0.319 1.00 98.19 92 PHE A CA 1
ATOM 655 C C . PHE A 1 92 ? 6.929 1.884 0.072 1.00 98.19 92 PHE A C 1
ATOM 657 O O . PHE A 1 92 ? 5.766 2.204 0.296 1.00 98.19 92 PHE A O 1
ATOM 664 N N . ALA A 1 93 ? 7.250 0.653 -0.332 1.00 98.44 93 ALA A N 1
ATOM 665 C CA . ALA A 1 93 ? 6.256 -0.396 -0.532 1.00 98.44 93 ALA A CA 1
ATOM 666 C C . ALA A 1 93 ? 5.550 -0.771 0.782 1.00 98.44 93 ALA A C 1
ATOM 668 O O . ALA A 1 93 ? 4.319 -0.839 0.819 1.00 98.44 93 ALA A O 1
ATOM 669 N N . VAL A 1 94 ? 6.316 -0.969 1.864 1.00 98.31 94 VAL A N 1
ATOM 670 C CA . VAL A 1 94 ? 5.777 -1.280 3.198 1.00 98.31 94 VAL A CA 1
ATOM 671 C C . VAL A 1 94 ? 4.940 -0.119 3.726 1.00 98.31 94 VAL A C 1
ATOM 673 O O . VAL A 1 94 ? 3.784 -0.335 4.081 1.00 98.31 94 VAL A O 1
ATOM 676 N N . VAL A 1 95 ? 5.470 1.107 3.726 1.00 98.12 95 VAL A N 1
ATOM 677 C CA . VAL A 1 95 ? 4.741 2.293 4.198 1.00 98.12 95 VAL A CA 1
ATOM 678 C C . VAL A 1 95 ? 3.464 2.510 3.396 1.00 98.12 95 VAL A C 1
ATOM 680 O O . VAL A 1 95 ? 2.408 2.653 4.001 1.00 98.12 95 VAL A O 1
ATOM 683 N N . ALA A 1 96 ? 3.504 2.433 2.065 1.00 98.12 96 ALA A N 1
ATOM 684 C CA . ALA A 1 96 ? 2.308 2.595 1.243 1.00 98.12 96 ALA A CA 1
ATOM 685 C C . ALA A 1 96 ? 1.205 1.581 1.592 1.00 98.12 96 ALA A C 1
ATOM 687 O O . ALA A 1 96 ? 0.023 1.930 1.618 1.00 98.12 96 ALA A O 1
ATOM 688 N N . ALA A 1 97 ? 1.574 0.323 1.853 1.00 97.75 97 ALA A N 1
ATOM 689 C CA . ALA A 1 97 ? 0.620 -0.703 2.255 1.00 97.75 97 ALA A CA 1
ATOM 690 C C . ALA A 1 97 ? 0.098 -0.481 3.688 1.00 97.75 97 ALA A C 1
ATOM 692 O O . ALA A 1 97 ? -1.095 -0.671 3.933 1.00 97.75 97 ALA A O 1
ATOM 693 N N . VAL A 1 98 ? 0.957 -0.053 4.622 1.00 96.50 98 VAL A N 1
ATOM 694 C CA . VAL A 1 98 ? 0.577 0.272 6.010 1.00 96.50 98 VAL A CA 1
ATOM 695 C C . VAL A 1 98 ? -0.358 1.482 6.053 1.00 96.50 98 VAL A C 1
ATOM 697 O O . VAL A 1 98 ? -1.409 1.399 6.677 1.00 96.50 98 VAL A O 1
ATOM 700 N N . GLU A 1 99 ? -0.044 2.570 5.347 1.00 95.38 99 GLU A N 1
ATOM 701 C CA . GLU A 1 99 ? -0.895 3.766 5.255 1.00 95.38 99 GLU A CA 1
ATOM 702 C C . GLU A 1 99 ? -2.287 3.421 4.711 1.00 95.38 99 GLU A C 1
ATOM 704 O O . GLU A 1 99 ? -3.302 3.823 5.280 1.00 95.38 99 GLU A O 1
ATOM 709 N N . ALA A 1 100 ? -2.353 2.629 3.635 1.00 93.31 100 ALA A N 1
ATOM 710 C CA . ALA A 1 100 ? -3.626 2.195 3.073 1.00 93.31 100 ALA A CA 1
ATOM 711 C C . ALA A 1 100 ? -4.427 1.335 4.059 1.00 93.31 100 ALA A C 1
ATOM 713 O O . ALA A 1 100 ? -5.637 1.514 4.183 1.00 93.31 100 ALA A O 1
ATOM 714 N N . ARG A 1 101 ? -3.769 0.436 4.801 1.00 89.06 101 ARG A N 1
ATOM 715 C CA . ARG A 1 101 ? -4.418 -0.357 5.855 1.00 89.06 101 ARG A CA 1
ATOM 716 C C . ARG A 1 101 ? -4.921 0.510 6.996 1.00 89.06 101 ARG A C 1
ATOM 718 O O . ARG A 1 101 ? -6.061 0.328 7.401 1.00 89.06 101 ARG A O 1
ATOM 725 N N . MET A 1 102 ? -4.148 1.498 7.445 1.00 86.12 102 MET A N 1
ATOM 726 C CA . MET A 1 102 ? -4.617 2.469 8.437 1.00 86.12 102 MET A CA 1
ATOM 727 C C . MET A 1 102 ? -5.874 3.195 7.953 1.00 86.12 102 MET A C 1
ATOM 729 O O . MET A 1 102 ? -6.827 3.325 8.714 1.00 86.12 102 MET A O 1
ATOM 733 N N . ASN A 1 103 ? -5.922 3.599 6.682 1.00 84.38 103 ASN A N 1
ATOM 734 C CA . ASN A 1 103 ? -7.099 4.251 6.105 1.00 84.38 103 ASN A CA 1
ATOM 735 C C . ASN A 1 103 ? -8.321 3.321 6.033 1.00 84.38 103 ASN A C 1
ATOM 737 O O . ASN A 1 103 ? -9.422 3.729 6.399 1.00 84.38 103 ASN A O 1
ATOM 741 N N . ILE A 1 104 ? -8.126 2.060 5.632 1.00 79.88 104 ILE A N 1
ATOM 742 C CA . ILE A 1 104 ? -9.181 1.033 5.623 1.00 79.88 104 ILE A CA 1
ATOM 743 C C . ILE A 1 104 ? -9.724 0.810 7.039 1.00 79.88 104 ILE A C 1
ATOM 745 O O . ILE A 1 104 ? -10.935 0.814 7.249 1.00 79.88 104 ILE A O 1
ATOM 749 N N . MET A 1 105 ? -8.827 0.651 8.011 1.00 75.06 105 MET A N 1
ATOM 750 C CA . MET A 1 105 ? -9.146 0.377 9.412 1.00 75.06 105 MET A CA 1
ATOM 751 C C . MET A 1 105 ? -9.838 1.567 10.089 1.00 75.06 105 MET A C 1
ATOM 753 O O . MET A 1 105 ? -10.807 1.390 10.822 1.00 75.06 105 MET A O 1
ATOM 757 N N . ALA A 1 106 ? -9.390 2.790 9.806 1.00 72.25 106 ALA A N 1
ATOM 758 C CA . ALA A 1 106 ? -9.989 4.017 10.326 1.00 72.25 106 ALA A CA 1
ATOM 759 C C . ALA A 1 106 ? -11.225 4.485 9.534 1.00 72.25 106 ALA A C 1
ATOM 761 O O . ALA A 1 106 ? -11.813 5.513 9.888 1.00 72.25 106 ALA A O 1
ATOM 762 N N . LEU A 1 107 ? -11.625 3.755 8.484 1.00 71.25 107 LEU A N 1
ATOM 763 C CA . LEU A 1 107 ? -12.755 4.092 7.612 1.00 71.25 107 LEU A CA 1
ATOM 764 C C . LEU A 1 107 ? -12.643 5.524 7.070 1.00 71.25 107 LEU A C 1
ATOM 766 O O . LEU A 1 107 ? -13.566 6.331 7.193 1.00 71.25 107 LEU A O 1
ATOM 770 N N . GLN A 1 108 ? -11.471 5.864 6.536 1.00 73.00 108 GLN A N 1
ATOM 771 C CA . GLN A 1 108 ? -11.160 7.212 6.069 1.00 73.00 108 GLN A CA 1
ATOM 772 C C . GLN A 1 108 ? -10.447 7.215 4.722 1.00 73.00 108 GLN A C 1
ATOM 774 O O . GLN A 1 108 ? -9.851 6.224 4.299 1.00 73.00 108 GLN A O 1
ATOM 779 N N . LYS A 1 109 ? -10.508 8.368 4.057 1.00 76.00 109 LYS A N 1
ATOM 780 C CA . LYS A 1 109 ? -9.941 8.561 2.726 1.00 76.00 109 LYS A CA 1
ATOM 781 C C . LYS A 1 109 ? -8.420 8.686 2.776 1.00 76.00 109 LYS A C 1
ATOM 783 O O . LYS A 1 109 ? -7.830 9.008 3.807 1.00 76.00 109 LYS A O 1
ATOM 788 N N . ALA A 1 110 ? -7.798 8.504 1.618 1.00 73.56 110 ALA A N 1
ATOM 789 C CA . ALA A 1 110 ? -6.392 8.804 1.406 1.00 73.56 110 ALA A CA 1
ATOM 790 C C . ALA A 1 110 ? -6.049 10.268 1.757 1.00 73.56 110 ALA A C 1
ATOM 792 O O . ALA A 1 110 ? -6.789 11.188 1.406 1.00 73.56 110 ALA A O 1
ATOM 793 N N . GLY A 1 111 ? -4.893 10.478 2.399 1.00 64.12 111 GLY A N 1
ATOM 794 C CA . GLY A 1 111 ? -4.322 11.805 2.682 1.00 64.12 111 GLY A CA 1
ATOM 795 C C . GLY A 1 111 ? -4.229 12.187 4.163 1.00 64.12 111 GLY A C 1
ATOM 796 O O . GLY A 1 111 ? -3.511 13.125 4.487 1.00 64.12 111 GLY A O 1
ATOM 797 N N . GLU A 1 112 ? -4.889 11.447 5.055 1.00 68.38 112 GLU A N 1
ATOM 798 C CA . GLU A 1 112 ? -4.824 11.690 6.508 1.00 68.38 112 GLU A CA 1
ATOM 799 C C . GLU A 1 112 ? -3.571 11.080 7.159 1.00 68.38 112 GLU A C 1
ATOM 801 O O . GLU A 1 112 ? -3.113 11.530 8.206 1.00 68.38 112 GLU A O 1
ATOM 806 N N . VAL A 1 113 ? -2.999 10.047 6.534 1.00 85.00 113 VAL A N 1
ATOM 807 C CA . VAL A 1 113 ? -1.824 9.333 7.041 1.00 85.00 113 VAL A CA 1
ATOM 808 C C . VAL A 1 113 ? -0.623 9.654 6.160 1.00 85.00 113 VAL A C 1
ATOM 810 O O . VAL A 1 113 ? -0.695 9.523 4.939 1.00 85.00 113 VAL A O 1
ATOM 813 N N . ASN A 1 114 ? 0.479 10.057 6.791 1.00 93.62 114 ASN A N 1
ATOM 814 C CA . ASN A 1 114 ? 1.772 10.253 6.145 1.00 93.62 114 ASN A CA 1
ATOM 815 C C . ASN A 1 114 ? 2.876 9.729 7.072 1.00 93.62 114 ASN A C 1
ATOM 817 O O . ASN A 1 114 ? 3.266 10.401 8.032 1.00 93.62 114 ASN A O 1
ATOM 821 N N . LEU A 1 115 ? 3.316 8.498 6.829 1.00 97.19 115 LEU A N 1
ATOM 822 C CA . LEU A 1 115 ? 4.329 7.805 7.621 1.00 97.19 115 LEU A CA 1
ATOM 823 C C . LEU A 1 115 ? 5.721 7.990 7.027 1.00 97.19 115 LEU A C 1
ATOM 825 O O . LEU A 1 115 ? 5.867 8.255 5.838 1.00 97.19 115 LEU A O 1
ATOM 829 N N . SER A 1 116 ? 6.732 7.807 7.874 1.00 97.25 116 SER A N 1
ATOM 830 C CA . SER A 1 116 ? 8.126 8.018 7.506 1.00 97.25 116 SER A CA 1
ATOM 831 C C . SER A 1 116 ? 8.777 6.783 6.890 1.00 97.25 116 SER A C 1
ATOM 833 O O . SER A 1 116 ? 9.208 5.863 7.598 1.00 97.25 116 SER A O 1
ATOM 835 N N . GLU A 1 117 ? 8.954 6.793 5.567 1.00 96.50 117 GLU A N 1
ATOM 836 C CA . GLU A 1 117 ? 9.835 5.837 4.890 1.00 96.50 117 GLU A CA 1
ATOM 837 C C . GLU A 1 117 ? 11.283 5.986 5.355 1.00 96.50 117 GLU A C 1
ATOM 839 O O . GLU A 1 117 ? 12.001 4.993 5.473 1.00 96.50 117 GLU A O 1
ATOM 844 N N . GLY A 1 118 ? 11.713 7.220 5.638 1.00 94.38 118 GLY A N 1
ATOM 845 C CA . GLY A 1 118 ? 13.074 7.519 6.077 1.00 94.38 118 GLY A CA 1
ATOM 846 C C . GLY A 1 118 ? 13.392 6.856 7.407 1.00 94.38 118 GLY A C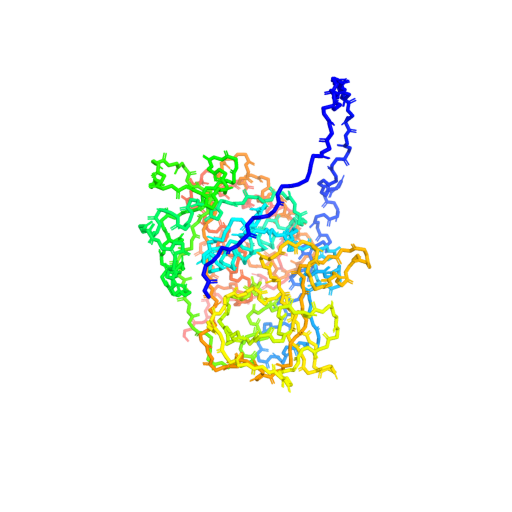 1
ATOM 847 O O . GLY A 1 118 ? 14.417 6.189 7.533 1.00 94.38 118 GLY A O 1
ATOM 848 N N . TYR A 1 119 ? 12.493 6.980 8.380 1.00 95.12 119 TYR A N 1
ATOM 849 C CA . TYR A 1 119 ? 12.658 6.349 9.678 1.00 95.12 119 TYR A CA 1
ATOM 850 C C . TYR A 1 119 ? 12.686 4.837 9.532 1.00 95.12 119 TYR A C 1
ATOM 852 O O . TYR A 1 119 ? 13.636 4.205 9.985 1.00 95.12 119 TYR A O 1
ATOM 860 N N . LEU A 1 120 ? 11.683 4.265 8.858 1.00 95.38 120 LEU A N 1
ATOM 861 C CA . LEU A 1 120 ? 11.595 2.824 8.659 1.00 95.38 120 LEU A CA 1
ATOM 862 C C . LEU A 1 120 ? 12.878 2.278 7.998 1.00 95.38 120 LEU A C 1
ATOM 864 O O . LEU A 1 120 ? 13.464 1.309 8.485 1.00 95.38 120 LEU A O 1
ATOM 868 N N . PHE A 1 121 ? 13.352 2.937 6.938 1.00 93.69 121 PHE A N 1
ATOM 869 C CA . PHE A 1 121 ? 14.546 2.533 6.205 1.00 93.69 121 PHE A CA 1
ATOM 870 C C . PHE A 1 121 ? 15.827 2.682 7.039 1.00 93.69 121 PHE A C 1
ATOM 872 O O . PHE A 1 121 ? 16.543 1.706 7.247 1.00 93.69 121 PHE A O 1
ATOM 879 N N . PHE A 1 122 ? 16.125 3.880 7.551 1.00 91.69 122 PHE A N 1
ATOM 880 C CA . PHE A 1 122 ? 17.399 4.169 8.223 1.00 91.69 122 PHE A CA 1
ATOM 881 C C . PHE A 1 122 ? 17.466 3.656 9.673 1.00 91.69 122 PHE A C 1
ATOM 883 O O . PHE A 1 122 ? 18.559 3.505 10.221 1.00 91.69 122 PHE A O 1
ATOM 890 N N . ALA A 1 123 ? 16.329 3.385 10.326 1.00 90.00 123 ALA A N 1
ATOM 891 C CA . ALA A 1 123 ? 16.309 2.693 11.617 1.00 90.00 123 ALA A CA 1
ATOM 892 C C . ALA A 1 123 ? 16.542 1.188 11.438 1.00 90.00 123 ALA A C 1
ATOM 894 O O . ALA A 1 123 ? 17.327 0.589 12.179 1.00 90.00 123 ALA A O 1
ATOM 895 N N . GLY A 1 124 ? 15.876 0.588 10.444 1.00 84.38 124 GLY A N 1
ATOM 896 C CA . GLY A 1 124 ? 15.954 -0.843 10.150 1.00 84.38 124 GLY A CA 1
ATOM 897 C C . GLY A 1 124 ? 17.250 -1.268 9.465 1.00 84.38 124 GLY A C 1
ATOM 898 O O . GLY A 1 124 ? 17.553 -2.459 9.407 1.00 84.38 124 GLY A O 1
ATOM 899 N N . CYS A 1 125 ? 18.019 -0.314 8.942 1.00 76.19 125 CYS A N 1
ATOM 900 C CA . CYS A 1 125 ? 19.149 -0.607 8.086 1.00 76.19 125 CYS A CA 1
ATOM 901 C C . CYS A 1 125 ? 20.242 0.473 8.175 1.00 76.19 125 CYS A C 1
ATOM 903 O O . CYS A 1 125 ? 19.948 1.658 8.271 1.00 76.19 125 CYS A O 1
ATOM 905 N N . ASP A 1 126 ? 21.517 0.063 8.178 1.00 70.88 126 ASP A N 1
ATOM 906 C CA . ASP A 1 126 ? 22.668 0.968 8.340 1.00 70.88 126 ASP A CA 1
ATOM 907 C C . ASP A 1 126 ? 22.912 1.827 7.072 1.00 70.88 126 ASP A C 1
ATOM 909 O O . ASP A 1 126 ? 22.283 2.858 6.850 1.00 70.88 126 ASP A O 1
ATOM 913 N N . PHE A 1 127 ? 23.856 1.413 6.217 1.00 68.00 127 PHE A N 1
ATOM 914 C CA . PHE A 1 127 ? 24.293 2.129 5.012 1.00 68.00 127 PHE A CA 1
ATOM 915 C C . PHE A 1 127 ? 23.805 1.434 3.739 1.00 68.00 127 PHE A C 1
ATOM 917 O O . PHE A 1 127 ? 24.597 1.016 2.895 1.00 68.00 127 PHE A O 1
ATOM 924 N N . CYS A 1 128 ? 22.493 1.297 3.590 1.00 79.69 128 CYS A N 1
ATOM 925 C CA . CYS A 1 128 ? 21.908 0.471 2.534 1.00 79.69 128 CYS A CA 1
ATOM 926 C C . CYS A 1 128 ? 21.314 1.223 1.355 1.00 79.69 128 CYS A C 1
ATOM 928 O O . CYS A 1 128 ? 20.778 0.578 0.463 1.00 79.69 128 CYS A O 1
ATOM 930 N N . CYS A 1 129 ? 21.476 2.543 1.236 1.00 86.00 129 CYS A N 1
ATOM 931 C CA . CYS A 1 129 ? 21.063 3.211 -0.005 1.00 86.00 129 CYS A CA 1
ATOM 932 C C . CYS A 1 129 ? 21.715 2.600 -1.262 1.00 86.00 129 CYS A C 1
ATOM 934 O O . CYS A 1 129 ? 21.129 2.692 -2.333 1.00 86.00 129 CYS A O 1
ATOM 936 N N . GLY A 1 130 ? 22.886 1.956 -1.142 1.00 84.38 130 GLY A N 1
ATOM 937 C CA . GLY A 1 130 ? 23.519 1.224 -2.245 1.00 84.38 130 GLY A CA 1
ATOM 938 C C . GLY A 1 130 ? 23.042 -0.224 -2.428 1.00 84.38 130 GLY A C 1
ATOM 939 O O . GLY A 1 130 ? 23.040 -0.711 -3.552 1.00 84.38 130 GLY A O 1
ATOM 940 N N . SER A 1 131 ? 22.638 -0.918 -1.360 1.00 84.88 131 SER A N 1
ATOM 941 C CA . SER A 1 131 ? 22.304 -2.355 -1.395 1.00 84.88 131 SER A CA 1
ATOM 942 C C . SER A 1 131 ? 20.808 -2.659 -1.325 1.00 84.88 131 SER A C 1
ATOM 944 O O . SER A 1 131 ? 20.396 -3.753 -1.684 1.00 84.88 131 SER A O 1
ATOM 946 N N . GLY A 1 132 ? 20.008 -1.721 -0.826 1.00 87.69 132 GLY A N 1
ATOM 947 C CA . GLY A 1 132 ? 18.642 -1.966 -0.392 1.00 87.69 132 GLY A CA 1
ATOM 948 C C . GLY A 1 132 ? 18.553 -2.960 0.766 1.00 87.69 132 GLY A C 1
ATOM 949 O O . GLY A 1 132 ? 19.515 -3.176 1.511 1.00 87.69 132 GLY A O 1
ATOM 950 N N . TRP A 1 133 ? 17.365 -3.536 0.906 1.00 87.38 133 TRP A N 1
ATOM 951 C CA . TRP A 1 133 ? 16.960 -4.486 1.937 1.00 87.38 133 TRP A CA 1
ATOM 952 C C . TRP A 1 133 ? 15.863 -5.402 1.383 1.00 87.38 133 TRP A C 1
ATOM 954 O O . TRP A 1 133 ? 15.178 -5.029 0.434 1.00 87.38 133 TRP A O 1
ATOM 964 N N . THR A 1 134 ? 15.714 -6.600 1.949 1.00 91.94 134 THR A N 1
ATOM 965 C CA . THR A 1 134 ? 14.668 -7.549 1.535 1.00 91.94 134 THR A CA 1
ATOM 966 C C . THR A 1 134 ? 13.304 -7.103 2.057 1.00 91.94 134 THR A C 1
ATOM 968 O O . THR A 1 134 ? 13.224 -6.496 3.129 1.00 91.94 134 THR A O 1
ATOM 971 N N . THR A 1 135 ? 12.211 -7.449 1.368 1.00 94.12 135 THR A N 1
ATOM 972 C CA . THR A 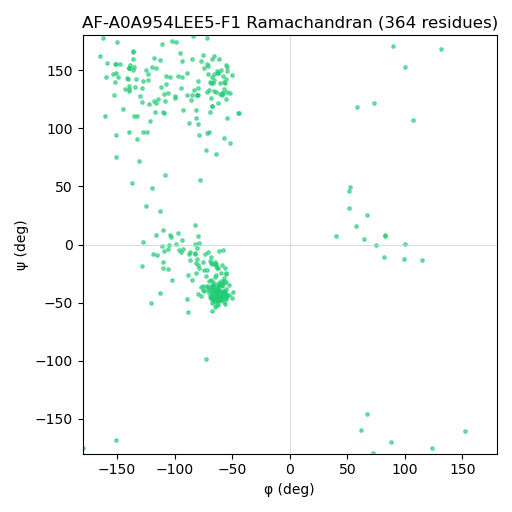1 135 ? 10.849 -7.139 1.860 1.00 94.12 135 THR A CA 1
ATOM 973 C C . THR A 1 135 ? 10.578 -7.706 3.249 1.00 94.12 135 THR A C 1
ATOM 975 O O . THR A 1 135 ? 10.015 -7.018 4.099 1.00 94.12 135 THR A O 1
ATOM 978 N N . GLN A 1 136 ? 11.048 -8.926 3.522 1.00 94.56 136 GLN A N 1
ATOM 979 C CA . GLN A 1 136 ? 10.968 -9.528 4.852 1.00 94.56 136 GLN A CA 1
ATOM 980 C C . GLN A 1 136 ? 11.722 -8.706 5.908 1.00 94.56 136 GLN A C 1
ATOM 982 O O . GLN A 1 136 ? 11.211 -8.525 7.010 1.00 94.56 136 GLN A O 1
ATOM 987 N N . GLY A 1 137 ? 12.916 -8.196 5.588 1.00 94.12 137 GLY A N 1
ATOM 988 C CA . GLY A 1 137 ? 13.670 -7.323 6.487 1.00 94.12 137 GLY A CA 1
ATOM 989 C C . GLY A 1 137 ? 12.934 -6.014 6.775 1.00 94.12 137 GLY A C 1
ATOM 990 O O . GLY A 1 137 ? 12.900 -5.576 7.923 1.00 94.12 137 GLY A O 1
ATOM 991 N N . GLY A 1 138 ? 12.284 -5.434 5.762 1.00 95.00 138 GLY A N 1
ATOM 992 C CA . GLY A 1 138 ? 11.476 -4.227 5.932 1.00 95.00 138 GLY A CA 1
ATOM 993 C C . GLY A 1 138 ? 10.236 -4.426 6.798 1.00 95.00 138 GLY A C 1
ATOM 994 O O . GLY A 1 138 ? 9.962 -3.610 7.676 1.00 95.00 138 GLY A O 1
ATOM 995 N N . LEU A 1 139 ? 9.527 -5.541 6.616 1.00 96.62 139 LEU A N 1
ATOM 996 C CA . LEU A 1 139 ? 8.389 -5.905 7.462 1.00 96.62 139 LEU A CA 1
ATOM 997 C C . LEU A 1 139 ? 8.815 -6.224 8.901 1.00 96.62 139 LEU A C 1
ATOM 999 O O . LEU A 1 139 ? 8.108 -5.864 9.838 1.00 96.62 139 LEU A O 1
ATOM 1003 N N . GLU A 1 140 ? 9.979 -6.850 9.099 1.00 96.06 140 GLU A N 1
ATOM 1004 C CA . GLU A 1 140 ? 10.529 -7.081 10.439 1.00 96.06 140 GLU A CA 1
ATOM 1005 C C . GLU A 1 140 ? 10.922 -5.763 11.121 1.00 96.06 140 GLU A C 1
ATOM 1007 O O . GLU A 1 140 ? 10.613 -5.561 12.293 1.00 96.06 140 GLU A O 1
ATOM 1012 N N . ALA A 1 141 ? 11.538 -4.830 10.388 1.00 95.12 141 ALA A N 1
ATOM 1013 C CA . ALA A 1 141 ? 11.858 -3.503 10.908 1.00 95.12 141 ALA A CA 1
ATOM 1014 C C . ALA A 1 141 ? 10.596 -2.727 11.315 1.00 95.12 141 ALA A C 1
ATOM 1016 O O . ALA A 1 141 ? 10.587 -2.094 12.371 1.00 95.12 141 ALA A O 1
ATOM 1017 N N . ALA A 1 142 ? 9.519 -2.837 10.529 1.00 96.75 142 ALA A N 1
ATOM 1018 C CA . ALA A 1 142 ? 8.234 -2.199 10.802 1.00 96.75 142 ALA A CA 1
ATOM 1019 C C . ALA A 1 142 ? 7.548 -2.695 12.089 1.00 96.75 142 ALA A C 1
ATOM 1021 O O . ALA A 1 142 ? 6.686 -1.994 12.623 1.00 96.75 142 ALA A O 1
ATOM 1022 N N . LYS A 1 143 ? 7.950 -3.846 12.651 1.00 95.81 143 LYS A N 1
ATOM 1023 C CA . LYS A 1 143 ? 7.489 -4.278 13.983 1.00 95.81 143 LYS A CA 1
ATOM 1024 C C . LYS A 1 143 ? 7.962 -3.359 15.106 1.00 95.81 143 LYS A C 1
ATOM 1026 O O . LYS A 1 143 ? 7.274 -3.206 16.111 1.00 95.81 143 LYS A O 1
ATOM 1031 N N . ASN A 1 144 ? 9.107 -2.696 14.927 1.00 94.50 144 ASN A N 1
ATOM 1032 C CA . ASN A 1 144 ? 9.603 -1.703 15.886 1.00 94.50 144 ASN A CA 1
ATOM 1033 C C . ASN A 1 144 ? 8.807 -0.389 15.844 1.00 94.50 144 ASN A C 1
ATOM 1035 O O . ASN A 1 144 ? 8.999 0.464 16.708 1.00 94.50 144 ASN A O 1
ATOM 1039 N N . GLY A 1 145 ? 7.906 -0.251 14.871 1.00 94.81 145 GLY A N 1
ATOM 1040 C CA . GLY A 1 145 ? 7.022 0.888 14.719 1.00 94.81 145 GLY A CA 1
ATOM 1041 C C . GLY A 1 145 ? 7.500 1.885 13.670 1.00 94.81 145 GLY A C 1
ATOM 1042 O O . GLY A 1 145 ? 8.692 2.016 13.384 1.00 94.81 145 GLY A O 1
ATOM 1043 N N . ILE A 1 146 ? 6.538 2.591 13.087 1.00 97.06 146 ILE A N 1
ATOM 1044 C CA . ILE A 1 146 ? 6.741 3.600 12.054 1.00 97.06 146 ILE A CA 1
ATOM 1045 C C . ILE A 1 146 ? 6.139 4.918 12.568 1.00 97.06 146 ILE A C 1
ATOM 1047 O O . ILE A 1 146 ? 4.951 4.948 12.907 1.00 97.06 146 ILE A O 1
ATOM 1051 N N . PRO A 1 147 ? 6.926 6.002 12.682 1.00 95.88 147 PRO A N 1
ATOM 1052 C CA . PRO A 1 147 ? 6.420 7.322 13.035 1.00 95.88 147 PRO A CA 1
ATOM 1053 C C . PRO A 1 147 ? 5.894 8.063 11.798 1.00 95.88 147 PRO A C 1
ATOM 1055 O O . PRO A 1 147 ? 5.962 7.572 10.669 1.00 95.88 147 PRO A O 1
ATOM 1058 N N . THR A 1 148 ? 5.390 9.277 12.004 1.00 95.56 148 THR A N 1
ATOM 1059 C CA . THR A 1 148 ? 4.968 10.155 10.908 1.00 95.56 148 THR A CA 1
ATOM 1060 C C . THR A 1 148 ? 6.161 10.691 10.115 1.00 95.56 148 THR A C 1
ATOM 1062 O O . THR A 1 148 ? 7.259 10.861 10.649 1.00 95.56 148 THR A O 1
ATOM 1065 N N . GLU A 1 149 ? 5.928 11.018 8.846 1.00 95.25 149 GLU A N 1
ATOM 1066 C CA . GLU A 1 149 ? 6.895 11.692 7.969 1.00 95.25 149 GLU A CA 1
ATOM 1067 C C . GLU A 1 149 ? 7.355 13.037 8.554 1.00 95.25 149 GLU A C 1
ATOM 1069 O O . GLU A 1 149 ? 8.516 13.408 8.432 1.00 95.25 149 GLU A O 1
ATOM 1074 N N . GLU A 1 150 ? 6.484 13.753 9.271 1.00 94.31 150 GLU A N 1
ATOM 1075 C CA . GLU A 1 150 ? 6.856 14.993 9.968 1.00 94.31 150 GLU A CA 1
ATOM 1076 C C . GLU A 1 150 ? 7.926 14.758 11.044 1.00 94.31 150 GLU A C 1
ATOM 1078 O O . GLU A 1 150 ? 8.841 15.568 11.209 1.00 94.31 150 GLU A O 1
ATOM 1083 N N . ALA A 1 151 ? 7.829 13.647 11.776 1.00 94.06 151 ALA A N 1
ATOM 1084 C CA . ALA A 1 151 ? 8.749 13.350 12.864 1.00 94.06 151 ALA A CA 1
ATOM 1085 C C . ALA A 1 151 ? 10.144 12.945 12.359 1.00 94.06 151 ALA A C 1
ATOM 1087 O O . ALA A 1 151 ? 11.141 13.158 13.055 1.00 94.06 151 ALA A O 1
ATOM 1088 N N . PHE A 1 152 ? 10.225 12.386 11.149 1.00 94.25 152 PHE A N 1
ATOM 1089 C CA . PHE A 1 152 ? 11.484 12.120 10.465 1.00 94.25 152 PHE A CA 1
ATOM 1090 C C . PHE A 1 152 ? 11.294 12.183 8.938 1.00 94.25 152 PHE A C 1
ATOM 1092 O O . PHE A 1 152 ? 10.930 11.178 8.330 1.00 94.25 152 PHE A O 1
ATOM 1099 N N . PRO A 1 153 ? 11.543 13.336 8.298 1.00 94.88 153 PRO A N 1
ATOM 1100 C CA . PRO A 1 153 ? 11.351 13.466 6.857 1.00 94.88 153 PRO A CA 1
ATOM 1101 C C . PRO A 1 153 ? 12.312 12.595 6.044 1.00 94.88 153 PRO A C 1
ATOM 1103 O O . PRO A 1 153 ? 13.475 12.410 6.422 1.00 94.88 153 PRO A O 1
ATOM 1106 N N . TYR A 1 154 ? 11.853 12.097 4.899 1.00 94.38 154 TYR A N 1
ATOM 1107 C CA . TYR A 1 154 ? 12.685 11.350 3.971 1.00 94.38 154 TYR A CA 1
ATOM 1108 C C . TYR A 1 154 ? 13.747 12.253 3.331 1.00 94.38 154 TYR A C 1
ATOM 1110 O O . TYR A 1 154 ? 13.446 13.203 2.610 1.00 94.38 154 TYR A O 1
ATOM 1118 N N . ASP A 1 155 ? 15.016 11.917 3.553 1.00 92.50 155 ASP A N 1
ATOM 1119 C CA . ASP A 1 155 ? 16.145 12.494 2.825 1.00 92.50 155 ASP A CA 1
ATOM 1120 C C . ASP A 1 155 ? 17.082 11.359 2.373 1.00 92.50 155 ASP A C 1
ATOM 1122 O O . ASP A 1 155 ? 17.754 10.757 3.223 1.00 92.50 155 ASP A O 1
ATOM 1126 N N . PRO A 1 156 ? 17.183 11.062 1.058 1.00 90.62 156 PRO A N 1
ATOM 1127 C CA . PRO A 1 156 ? 18.050 10.001 0.533 1.00 90.62 156 PRO A CA 1
ATOM 1128 C C . PRO A 1 156 ? 19.544 10.289 0.763 1.00 90.62 156 PRO A C 1
ATOM 1130 O O . PRO A 1 156 ? 20.386 9.387 0.689 1.00 90.62 156 PRO A O 1
ATOM 1133 N N . LYS A 1 157 ? 19.908 11.541 1.071 1.00 88.56 157 LYS A N 1
ATOM 1134 C CA . LYS A 1 157 ? 21.278 11.927 1.417 1.00 88.56 157 LYS A CA 1
ATOM 1135 C C . LYS A 1 157 ? 21.624 11.611 2.866 1.00 88.56 157 LYS A C 1
ATOM 1137 O O . LYS A 1 157 ? 22.816 11.631 3.192 1.00 88.56 157 LYS A O 1
ATOM 1142 N N . THR A 1 158 ? 20.642 11.290 3.710 1.00 86.12 158 THR A N 1
ATOM 1143 C CA . THR A 1 158 ? 20.852 10.969 5.123 1.00 86.12 158 THR A CA 1
ATOM 1144 C C . THR A 1 158 ? 21.923 9.893 5.284 1.00 86.12 158 THR A C 1
ATOM 1146 O O . THR A 1 158 ? 21.918 8.857 4.620 1.00 86.12 158 THR A O 1
ATOM 1149 N N . LYS A 1 159 ? 22.888 10.165 6.169 1.00 77.31 159 LYS A N 1
ATOM 1150 C CA . LYS A 1 159 ? 23.990 9.248 6.522 1.00 77.31 159 LYS A CA 1
ATOM 1151 C C . LYS A 1 159 ? 23.945 8.806 7.982 1.00 77.31 159 LYS A C 1
ATOM 1153 O O . LYS A 1 159 ? 24.911 8.229 8.472 1.00 77.31 159 LYS A O 1
ATOM 1158 N N . GLN A 1 160 ? 22.875 9.145 8.689 1.00 75.06 160 GLN A N 1
ATOM 1159 C CA . GLN A 1 160 ? 22.747 8.934 10.124 1.00 75.06 160 GLN A CA 1
ATOM 1160 C C . GLN A 1 160 ? 21.514 8.093 10.406 1.00 75.06 160 GLN A C 1
ATOM 1162 O O . GLN A 1 160 ? 20.472 8.292 9.785 1.00 75.06 160 GLN A O 1
ATOM 1167 N N . LYS A 1 161 ? 21.632 7.189 11.378 1.00 85.12 161 LYS A N 1
ATOM 1168 C CA . LYS A 1 161 ? 20.459 6.527 11.931 1.00 85.12 161 LYS A CA 1
ATOM 1169 C C . LYS A 1 161 ? 19.579 7.546 12.652 1.00 85.12 161 LYS A C 1
ATOM 1171 O O . LYS A 1 161 ? 20.125 8.419 13.336 1.00 85.12 161 LYS A O 1
ATOM 1176 N N . PRO A 1 162 ? 18.249 7.428 12.543 1.00 89.69 162 PRO A N 1
ATOM 1177 C CA . PRO A 1 162 ? 17.345 8.251 13.323 1.00 89.69 162 PRO A CA 1
ATOM 1178 C C . PRO A 1 162 ? 17.541 7.990 14.822 1.00 89.69 162 PRO A C 1
ATOM 1180 O O . PRO A 1 162 ? 17.869 6.879 15.247 1.00 89.69 162 PRO A O 1
ATOM 1183 N N . GLY A 1 163 ? 17.331 9.028 15.633 1.00 89.69 163 GLY A N 1
ATOM 1184 C CA . GLY A 1 163 ? 17.160 8.865 17.076 1.00 89.69 163 GLY A CA 1
ATOM 1185 C C . GLY A 1 163 ? 15.799 8.235 17.416 1.00 89.69 163 GLY A C 1
ATOM 1186 O O . GLY A 1 163 ? 14.989 7.994 16.522 1.00 89.69 163 GLY A O 1
ATOM 1187 N N . PRO A 1 164 ? 15.512 7.978 18.703 1.00 90.88 164 PRO A N 1
ATOM 1188 C CA . PRO A 1 164 ? 14.200 7.499 19.127 1.00 90.88 164 PRO A CA 1
ATOM 1189 C C . PRO A 1 164 ? 13.102 8.508 18.770 1.00 90.88 164 PRO A C 1
ATOM 1191 O O . PRO A 1 164 ? 13.210 9.688 19.103 1.00 90.88 164 PRO A O 1
ATOM 1194 N N . VAL A 1 165 ? 12.046 8.026 18.120 1.00 92.19 165 VAL A N 1
ATOM 1195 C CA . VAL A 1 165 ? 10.841 8.787 17.772 1.00 92.19 165 VAL A CA 1
ATOM 1196 C C . VAL A 1 165 ? 9.642 7.924 18.149 1.00 92.19 165 VAL A C 1
ATOM 1198 O O . VAL A 1 165 ? 9.708 6.704 18.016 1.00 92.19 165 VAL A O 1
ATOM 1201 N N . GLN A 1 166 ? 8.570 8.540 18.648 1.00 90.62 166 GLN A N 1
ATOM 1202 C CA . GLN A 1 166 ? 7.351 7.818 19.003 1.00 90.62 166 GLN A CA 1
ATOM 1203 C C . GLN A 1 166 ? 6.683 7.268 17.728 1.00 90.62 166 GLN A C 1
ATOM 1205 O O . GLN A 1 166 ? 6.321 8.067 16.859 1.00 90.62 166 GLN A O 1
ATOM 1210 N N . PRO A 1 167 ? 6.518 5.941 17.591 1.00 92.94 167 PRO A N 1
ATOM 1211 C CA . PRO A 1 167 ? 5.788 5.364 16.469 1.00 92.94 167 PRO A CA 1
ATOM 1212 C C . PRO A 1 167 ? 4.282 5.625 16.594 1.00 92.94 167 PRO A C 1
ATOM 1214 O O . PRO A 1 167 ? 3.768 5.812 17.698 1.00 92.94 167 PRO A O 1
ATOM 1217 N N . VAL A 1 168 ? 3.587 5.612 15.453 1.00 91.19 168 VAL A N 1
ATOM 1218 C CA . VAL A 1 168 ? 2.115 5.706 15.378 1.00 91.19 168 VAL A CA 1
ATOM 1219 C C . VAL A 1 168 ? 1.464 4.397 14.925 1.00 91.19 168 VAL A C 1
ATOM 1221 O O . VAL A 1 168 ? 0.259 4.213 15.068 1.00 91.19 168 VAL A O 1
ATOM 1224 N N . VAL A 1 169 ? 2.244 3.473 14.364 1.00 92.44 169 VAL A N 1
ATOM 1225 C CA . VAL A 1 169 ? 1.758 2.177 13.886 1.00 92.44 169 VAL A CA 1
ATOM 1226 C C . VAL A 1 169 ? 2.877 1.145 13.906 1.00 92.44 169 VAL A C 1
ATOM 1228 O O . VAL A 1 169 ? 4.034 1.477 13.656 1.00 92.44 169 VAL A O 1
ATOM 1231 N N . HIS A 1 170 ? 2.523 -0.106 14.167 1.00 93.88 170 HIS A N 1
ATOM 1232 C CA . HIS A 1 170 ? 3.399 -1.269 14.143 1.00 93.88 170 HIS A CA 1
ATOM 1233 C C . HIS A 1 170 ? 2.855 -2.307 13.165 1.00 93.88 170 HIS A C 1
ATOM 1235 O O . HIS A 1 170 ? 1.644 -2.471 13.027 1.00 93.88 170 HIS A O 1
ATOM 1241 N N . VAL A 1 171 ? 3.750 -3.041 12.509 1.00 94.19 171 VAL A N 1
ATOM 1242 C CA . VAL A 1 171 ? 3.393 -4.343 11.930 1.00 94.19 171 VAL A CA 1
ATOM 1243 C C . VAL A 1 171 ? 3.426 -5.373 13.058 1.00 94.19 171 VAL A C 1
ATOM 1245 O O . VAL A 1 171 ? 4.430 -5.476 13.751 1.00 94.19 171 VAL A O 1
ATOM 1248 N N . ASP A 1 172 ? 2.367 -6.159 13.239 1.00 88.31 172 ASP A N 1
ATOM 1249 C CA . ASP A 1 172 ? 2.325 -7.178 14.301 1.00 88.31 172 ASP A CA 1
ATOM 1250 C C . ASP A 1 172 ? 2.911 -8.503 13.810 1.00 88.31 172 ASP A C 1
ATOM 1252 O O . ASP A 1 172 ? 3.881 -9.059 14.336 1.00 88.31 172 ASP A O 1
ATOM 1256 N N . ARG A 1 173 ? 2.303 -9.018 12.744 1.00 90.19 173 ARG A N 1
ATOM 1257 C CA . ARG A 1 173 ? 2.681 -10.262 12.081 1.00 90.19 173 ARG A CA 1
ATOM 1258 C C . ARG A 1 173 ? 2.578 -10.080 10.582 1.00 90.19 173 ARG A C 1
ATOM 1260 O O . ARG A 1 173 ? 1.760 -9.307 10.103 1.00 90.19 173 ARG A O 1
ATOM 1267 N N . PHE A 1 174 ? 3.389 -10.828 9.853 1.00 95.56 174 PHE A N 1
ATOM 1268 C CA . PHE A 1 174 ? 3.345 -10.869 8.401 1.00 95.56 174 PHE A CA 1
ATOM 1269 C C . PHE A 1 174 ? 3.550 -12.294 7.907 1.00 95.56 174 PHE A C 1
ATOM 1271 O O . PHE A 1 174 ? 4.182 -13.113 8.581 1.00 95.56 174 PHE A O 1
ATOM 1278 N N . GLY A 1 175 ? 2.983 -12.593 6.745 1.00 94.38 175 GLY A N 1
ATOM 1279 C CA . GLY A 1 175 ? 2.981 -13.921 6.155 1.00 94.38 175 GLY A CA 1
ATOM 1280 C C . GLY A 1 175 ? 3.196 -13.849 4.654 1.00 94.38 175 GLY A C 1
ATOM 1281 O O . GLY A 1 175 ? 2.710 -12.946 3.978 1.00 94.38 175 GLY A O 1
ATOM 1282 N N . ARG A 1 176 ? 3.948 -14.813 4.117 1.00 94.75 176 ARG A N 1
ATOM 1283 C CA . ARG A 1 176 ? 4.047 -14.967 2.668 1.00 94.75 176 ARG A CA 1
ATOM 1284 C C . ARG A 1 176 ? 2.722 -15.509 2.146 1.00 94.75 176 ARG A C 1
ATOM 1286 O O . ARG A 1 176 ? 2.223 -16.516 2.648 1.00 94.75 176 ARG A O 1
ATOM 1293 N N . ILE A 1 177 ? 2.198 -14.873 1.112 1.00 93.44 177 ILE A N 1
ATOM 1294 C CA . ILE A 1 177 ? 1.002 -15.334 0.420 1.00 93.44 177 ILE A CA 1
ATOM 1295 C C . ILE A 1 177 ? 1.433 -16.415 -0.591 1.00 93.44 177 ILE A C 1
ATOM 1297 O O . ILE A 1 177 ? 2.445 -16.242 -1.273 1.00 93.44 177 ILE A O 1
ATOM 1301 N N . PRO A 1 178 ? 0.751 -17.572 -0.659 1.00 89.06 178 PRO A N 1
ATOM 1302 C CA . PRO A 1 178 ? 1.255 -18.704 -1.434 1.00 89.06 178 PRO A CA 1
ATOM 1303 C C . PRO A 1 178 ? 0.826 -18.690 -2.904 1.00 89.06 178 PRO A C 1
ATOM 1305 O O . PRO A 1 178 ? 1.513 -19.291 -3.729 1.00 89.06 178 PRO A O 1
ATOM 1308 N N . THR A 1 179 ? -0.301 -18.055 -3.247 1.00 90.88 179 THR A N 1
ATOM 1309 C CA . THR A 1 179 ? -0.848 -18.093 -4.609 1.00 90.88 179 THR A CA 1
ATOM 1310 C C . THR A 1 179 ? -1.375 -16.731 -5.074 1.00 90.88 179 THR A C 1
ATOM 1312 O O . THR A 1 179 ? -1.831 -15.930 -4.253 1.00 90.88 179 THR A O 1
ATOM 1315 N N . PRO A 1 180 ? -1.421 -16.477 -6.399 1.00 91.31 180 PRO A N 1
ATOM 1316 C CA . PRO A 1 180 ? -2.113 -15.318 -6.963 1.00 91.31 180 PRO A CA 1
ATOM 1317 C C . PRO A 1 180 ? -3.569 -15.181 -6.501 1.00 91.31 180 PRO A C 1
ATOM 1319 O O . PRO A 1 180 ? -4.047 -14.068 -6.294 1.00 91.31 180 PRO A O 1
ATOM 1322 N N . GLN A 1 181 ? -4.272 -16.299 -6.303 1.00 90.31 181 GLN A N 1
ATOM 1323 C CA . GLN A 1 181 ? -5.662 -16.283 -5.851 1.00 90.31 181 GLN A CA 1
ATOM 1324 C C . GLN A 1 181 ? -5.783 -15.824 -4.396 1.00 90.31 181 GLN A C 1
ATOM 1326 O O . GLN A 1 181 ? -6.639 -15.001 -4.069 1.00 90.31 181 GLN A O 1
ATOM 1331 N N . ASP A 1 182 ? -4.883 -16.295 -3.533 1.00 89.69 182 ASP A N 1
ATOM 1332 C CA . ASP A 1 182 ? -4.807 -15.836 -2.146 1.00 89.69 182 ASP A CA 1
ATOM 1333 C C . ASP A 1 182 ? -4.383 -14.368 -2.068 1.00 89.69 182 ASP A C 1
ATOM 1335 O O . ASP A 1 182 ? -4.862 -13.641 -1.205 1.00 89.69 182 ASP A O 1
ATOM 1339 N N . MET A 1 183 ? -3.560 -13.896 -3.007 1.00 93.31 183 MET A N 1
ATOM 1340 C CA . MET A 1 183 ? -3.177 -12.488 -3.104 1.00 93.31 183 MET A CA 1
ATOM 1341 C C . MET A 1 183 ? -4.359 -11.604 -3.506 1.00 93.31 183 MET A C 1
ATOM 1343 O O . MET A 1 183 ? -4.594 -10.587 -2.861 1.00 93.31 183 MET A O 1
ATOM 1347 N N . LYS A 1 184 ? -5.169 -12.012 -4.492 1.00 92.88 184 LYS A N 1
ATOM 1348 C CA . LYS A 1 184 ? -6.433 -11.330 -4.829 1.00 92.88 184 LYS A CA 1
ATOM 1349 C C . LYS A 1 184 ? -7.373 -11.245 -3.631 1.00 92.88 184 LYS A C 1
ATOM 1351 O O . LYS A 1 184 ? -7.955 -10.187 -3.378 1.00 92.88 184 LYS A O 1
ATOM 1356 N N . ARG A 1 185 ? -7.492 -12.346 -2.882 1.00 87.69 185 ARG A N 1
ATOM 1357 C CA . ARG A 1 185 ? -8.287 -12.410 -1.651 1.00 87.69 185 ARG A CA 1
ATOM 1358 C C . ARG A 1 185 ? -7.722 -11.484 -0.572 1.00 87.69 185 ARG A C 1
ATOM 1360 O O . ARG A 1 185 ? -8.486 -10.727 0.016 1.00 87.69 185 ARG A O 1
ATOM 1367 N N . ALA A 1 186 ? -6.411 -11.494 -0.340 1.00 88.56 186 ALA A N 1
ATOM 1368 C CA . ALA A 1 186 ? -5.755 -10.617 0.628 1.00 88.56 186 ALA A CA 1
ATOM 1369 C C . ALA A 1 186 ? -5.963 -9.137 0.276 1.00 88.56 186 ALA A C 1
ATOM 1371 O O . ALA A 1 186 ? -6.380 -8.367 1.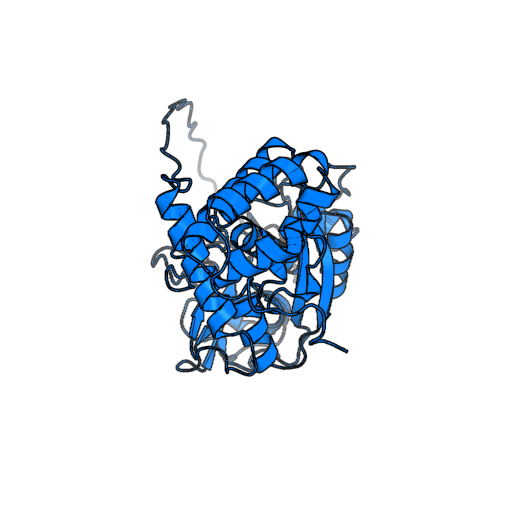138 1.00 88.56 186 ALA A O 1
ATOM 1372 N N . ILE A 1 187 ? -5.781 -8.768 -0.999 1.00 92.00 187 ILE A N 1
ATOM 1373 C CA . ILE A 1 187 ? -6.010 -7.404 -1.493 1.00 92.00 187 ILE A CA 1
ATOM 1374 C C . ILE A 1 187 ? -7.439 -6.955 -1.202 1.00 92.00 187 ILE A C 1
ATOM 1376 O O . ILE A 1 187 ? -7.636 -5.877 -0.649 1.00 92.00 187 ILE A O 1
ATOM 1380 N N . GLN A 1 188 ? -8.434 -7.776 -1.537 1.00 84.25 188 GLN A N 1
ATOM 1381 C CA . GLN A 1 188 ? -9.841 -7.423 -1.341 1.00 84.25 188 GLN A CA 1
ATOM 1382 C C . GLN A 1 188 ? -10.268 -7.376 0.123 1.00 84.25 188 GLN A C 1
ATOM 1384 O O . GLN A 1 188 ? -11.083 -6.532 0.489 1.00 84.25 188 GLN A O 1
ATOM 1389 N N . VAL A 1 189 ? -9.772 -8.295 0.950 1.00 77.38 189 VAL A N 1
ATOM 1390 C CA . VAL A 1 189 ? -10.253 -8.457 2.327 1.00 77.38 189 VAL A CA 1
ATOM 1391 C C . VAL A 1 189 ? -9.477 -7.573 3.296 1.00 77.38 189 VAL A C 1
ATOM 1393 O O . VAL A 1 189 ? -10.097 -6.885 4.101 1.00 77.38 189 VAL A O 1
ATOM 1396 N N . LYS A 1 190 ? -8.144 -7.569 3.206 1.00 81.88 190 LYS A N 1
ATOM 1397 C CA . LYS A 1 190 ? -7.260 -6.926 4.188 1.00 81.88 190 LYS A CA 1
ATOM 1398 C C . LYS A 1 190 ? -6.695 -5.586 3.731 1.00 81.88 190 LYS A C 1
ATOM 1400 O O . LYS A 1 190 ? -6.415 -4.727 4.558 1.00 81.88 190 LYS A O 1
ATOM 1405 N N . GLY A 1 191 ? -6.494 -5.401 2.429 1.00 89.38 191 GLY A N 1
ATOM 1406 C CA . GLY A 1 191 ? -5.812 -4.220 1.901 1.00 89.38 191 GLY A CA 1
ATOM 1407 C C . GLY A 1 191 ? -4.601 -4.563 1.036 1.00 89.38 191 GLY A C 1
ATOM 1408 O O . GLY A 1 191 ? -4.344 -5.738 0.777 1.00 89.38 191 GLY A O 1
ATOM 1409 N N . PRO A 1 192 ? -3.848 -3.550 0.578 1.00 96.25 192 PRO A N 1
ATOM 1410 C CA . PRO A 1 192 ? -2.716 -3.745 -0.321 1.00 96.25 192 PRO A CA 1
ATOM 1411 C C . PRO A 1 192 ? -1.654 -4.742 0.172 1.00 96.25 192 PRO A C 1
ATOM 1413 O O . PRO A 1 192 ? -1.447 -4.934 1.376 1.00 96.25 192 PRO A O 1
ATOM 1416 N N . VAL A 1 193 ? -0.968 -5.355 -0.794 1.00 97.31 193 VAL A N 1
ATOM 1417 C CA . VAL A 1 193 ? 0.056 -6.394 -0.598 1.00 97.31 193 VAL A CA 1
ATOM 1418 C C . VAL A 1 193 ? 1.426 -5.850 -0.990 1.00 97.31 193 VAL A C 1
ATOM 1420 O O . VAL A 1 193 ? 1.569 -5.219 -2.035 1.00 97.31 193 VAL A O 1
ATOM 1423 N N . VAL A 1 194 ? 2.445 -6.120 -0.175 1.00 98.25 194 VAL A N 1
ATOM 1424 C CA . VAL A 1 194 ? 3.842 -5.787 -0.502 1.00 98.25 194 VAL A CA 1
ATOM 1425 C C . VAL A 1 194 ? 4.411 -6.918 -1.347 1.00 98.25 194 VAL A C 1
ATOM 1427 O O . VAL A 1 194 ? 4.306 -8.075 -0.941 1.00 98.25 194 VAL A O 1
ATOM 1430 N N . ALA A 1 195 ? 5.009 -6.617 -2.498 1.00 97.19 195 ALA A N 1
ATOM 1431 C CA . ALA A 1 195 ? 5.568 -7.634 -3.388 1.00 97.19 195 ALA A CA 1
ATOM 1432 C C . ALA A 1 195 ? 6.911 -7.218 -3.991 1.00 97.19 195 ALA A C 1
ATOM 1434 O O . ALA A 1 195 ? 7.179 -6.032 -4.182 1.00 97.19 195 ALA A O 1
ATOM 1435 N N . GLU A 1 196 ? 7.730 -8.216 -4.309 1.00 96.00 196 GLU A N 1
ATOM 1436 C CA . GLU A 1 196 ? 8.972 -8.074 -5.068 1.00 96.00 196 GLU A CA 1
ATOM 1437 C C . GLU A 1 196 ? 8.739 -8.404 -6.546 1.00 96.00 196 GLU A C 1
ATOM 1439 O O . GLU A 1 196 ? 7.963 -9.299 -6.888 1.00 96.00 196 GLU A O 1
ATOM 1444 N N . MET A 1 197 ? 9.438 -7.688 -7.420 1.00 96.75 197 MET A N 1
ATOM 1445 C CA . MET A 1 197 ? 9.482 -7.930 -8.857 1.00 96.75 197 MET A CA 1
ATOM 1446 C C . MET A 1 197 ? 10.915 -7.821 -9.379 1.00 96.75 197 MET A C 1
ATOM 1448 O O . MET A 1 197 ? 11.721 -7.039 -8.872 1.00 96.75 197 MET A O 1
ATOM 1452 N N . THR A 1 198 ? 11.218 -8.562 -10.437 1.00 97.44 198 THR A N 1
ATOM 1453 C CA . THR A 1 198 ? 12.435 -8.366 -11.225 1.00 97.44 198 THR A CA 1
ATOM 1454 C C . THR A 1 198 ? 12.333 -7.053 -12.000 1.00 97.44 198 THR A C 1
ATOM 1456 O O . THR A 1 198 ? 11.322 -6.761 -12.636 1.00 97.44 198 THR A O 1
ATOM 1459 N N . LEU A 1 199 ? 13.380 -6.239 -11.957 1.00 96.62 199 LEU A N 1
ATOM 1460 C CA . LEU A 1 199 ? 13.430 -4.957 -12.640 1.00 96.62 199 LEU A CA 1
ATOM 1461 C C . LEU A 1 199 ? 14.216 -5.071 -13.950 1.00 96.62 199 LEU A C 1
ATOM 1463 O O . LEU A 1 199 ? 15.372 -5.496 -13.956 1.00 96.62 199 LEU A O 1
ATOM 1467 N N . TYR A 1 200 ? 13.608 -4.613 -15.043 1.00 98.25 200 TYR A N 1
ATOM 1468 C CA . TYR A 1 200 ? 14.210 -4.570 -16.377 1.00 98.25 200 TYR A CA 1
ATOM 1469 C C . TYR A 1 200 ? 14.447 -3.130 -16.849 1.00 98.25 200 TYR A C 1
ATOM 1471 O O . TYR A 1 200 ? 13.851 -2.179 -16.335 1.00 98.25 200 TYR A O 1
ATOM 1479 N N . GLU A 1 201 ? 15.351 -2.949 -17.815 1.00 98.00 201 GLU A N 1
ATOM 1480 C CA . GLU A 1 201 ? 15.698 -1.624 -18.352 1.00 98.00 201 GLU A CA 1
ATOM 1481 C C . GLU A 1 201 ? 14.510 -0.889 -18.980 1.00 98.00 201 GLU A C 1
ATOM 1483 O O . GLU A 1 201 ? 14.385 0.323 -18.793 1.00 98.00 201 GLU A O 1
ATOM 1488 N N . ASP A 1 202 ? 13.644 -1.600 -19.702 1.00 97.44 202 ASP A N 1
ATOM 1489 C CA . ASP A 1 202 ? 12.475 -1.034 -20.379 1.00 97.44 202 ASP A CA 1
ATOM 1490 C C . ASP A 1 202 ? 11.400 -0.529 -19.405 1.00 97.44 202 ASP A C 1
ATOM 1492 O O . ASP A 1 202 ? 10.756 0.484 -19.686 1.00 97.44 202 ASP A O 1
ATOM 1496 N N . PHE A 1 203 ? 11.270 -1.133 -18.219 1.00 98.12 203 PHE A N 1
ATOM 1497 C CA . PHE A 1 203 ? 10.327 -0.693 -17.180 1.00 98.12 203 PHE A CA 1
ATOM 1498 C C . PHE A 1 203 ? 10.528 0.770 -16.752 1.00 98.12 203 PHE A C 1
ATOM 1500 O O . PHE A 1 203 ? 9.567 1.472 -16.439 1.00 98.12 203 PHE A O 1
ATOM 1507 N N . LYS A 1 204 ? 11.763 1.286 -16.797 1.00 95.31 204 LYS A N 1
ATOM 1508 C CA . LYS A 1 204 ? 12.059 2.697 -16.480 1.00 95.31 204 LYS A CA 1
ATOM 1509 C C . LYS A 1 204 ? 11.321 3.683 -17.384 1.00 95.31 204 LYS A C 1
ATOM 1511 O O . LYS A 1 204 ? 11.097 4.818 -16.978 1.00 95.31 204 LYS A O 1
ATOM 1516 N N . PHE A 1 205 ? 10.948 3.253 -18.585 1.00 95.88 205 PHE A N 1
ATOM 1517 C CA . PHE A 1 205 ? 10.270 4.071 -19.587 1.00 95.88 205 PHE A CA 1
ATOM 1518 C C . PHE A 1 205 ? 8.770 3.779 -19.678 1.00 95.88 205 PHE A C 1
ATOM 1520 O O . PHE A 1 205 ? 8.108 4.299 -20.577 1.00 95.88 205 PHE A O 1
ATOM 1527 N N . TYR A 1 206 ? 8.230 2.950 -18.779 1.00 97.25 206 TYR A N 1
ATOM 1528 C CA . TYR A 1 206 ? 6.800 2.686 -18.715 1.00 97.25 206 TYR A CA 1
ATOM 1529 C C . TYR A 1 206 ? 6.012 3.992 -18.519 1.00 97.25 206 TYR A C 1
ATOM 1531 O O . TYR A 1 206 ? 6.348 4.823 -17.674 1.00 97.25 206 TYR A O 1
ATOM 1539 N N . GLN A 1 207 ? 4.945 4.149 -19.305 1.00 94.56 207 GLN A N 1
ATOM 1540 C CA . GLN A 1 207 ? 4.036 5.297 -19.239 1.00 94.56 207 GLN A CA 1
ATOM 1541 C C . GLN A 1 207 ? 2.609 4.852 -18.935 1.00 94.56 207 GLN A C 1
ATOM 1543 O O . GLN A 1 207 ? 1.980 5.385 -18.040 1.00 94.56 207 GLN A O 1
ATOM 1548 N N . SER A 1 208 ? 2.069 3.873 -19.661 1.00 95.00 208 SER A N 1
ATOM 1549 C CA . SER A 1 208 ? 0.707 3.370 -19.447 1.00 95.00 208 SER A CA 1
ATOM 1550 C C . SER A 1 208 ? 0.516 2.001 -20.109 1.00 95.00 208 SER A C 1
ATOM 1552 O O . SER A 1 208 ? 1.420 1.496 -20.777 1.00 95.00 208 SER A O 1
ATOM 1554 N N . GLY A 1 209 ? -0.673 1.413 -19.946 1.00 95.94 209 GLY A N 1
ATOM 1555 C CA . GLY A 1 209 ? -1.005 0.080 -20.456 1.00 95.94 209 GLY A CA 1
ATOM 1556 C C . GLY A 1 209 ? -0.644 -1.029 -19.471 1.00 95.94 209 GLY A C 1
ATOM 1557 O O . GLY A 1 209 ? -0.337 -0.764 -18.316 1.00 95.94 209 GLY A O 1
ATOM 1558 N N . VAL A 1 210 ? -0.715 -2.284 -19.909 1.00 98.38 210 VAL A N 1
ATOM 1559 C CA . VAL A 1 210 ? -0.273 -3.430 -19.103 1.00 98.38 210 VAL A CA 1
ATOM 1560 C C . VAL A 1 210 ? 1.178 -3.721 -19.460 1.00 98.38 210 VAL A C 1
ATOM 1562 O O . VAL A 1 210 ? 1.473 -4.056 -20.604 1.00 98.38 210 VAL A O 1
ATOM 1565 N N . TYR A 1 211 ? 2.082 -3.557 -18.497 1.00 98.44 211 TYR A N 1
ATOM 1566 C CA . TYR A 1 211 ? 3.499 -3.829 -18.696 1.00 98.44 211 TYR A CA 1
ATOM 1567 C C . TYR A 1 211 ? 3.752 -5.325 -18.939 1.00 98.44 211 TYR A C 1
ATOM 1569 O O . TYR A 1 211 ? 3.283 -6.179 -18.178 1.00 98.44 211 TYR A O 1
ATOM 1577 N N . GLU A 1 212 ? 4.541 -5.590 -19.978 1.00 97.88 212 GLU A N 1
ATOM 1578 C CA . GLU A 1 212 ? 5.202 -6.853 -20.303 1.00 97.88 212 GLU A CA 1
ATOM 1579 C C . GLU A 1 212 ? 6.644 -6.513 -20.683 1.00 97.88 212 GLU A C 1
ATOM 1581 O O . GLU A 1 212 ? 6.865 -5.550 -21.425 1.00 97.88 212 GLU A O 1
ATOM 1586 N N . HIS A 1 213 ? 7.621 -7.269 -20.185 1.00 97.38 213 HIS A N 1
ATOM 1587 C CA . HIS A 1 213 ? 9.006 -7.065 -20.579 1.00 97.38 213 HIS A CA 1
ATOM 1588 C C . HIS A 1 213 ? 9.199 -7.463 -22.047 1.00 97.38 213 HIS A C 1
ATOM 1590 O O . HIS A 1 213 ? 8.876 -8.580 -22.459 1.00 97.38 213 HIS A O 1
ATOM 1596 N N . VAL A 1 214 ? 9.744 -6.550 -22.849 1.00 96.88 214 VAL A N 1
ATOM 1597 C CA . VAL A 1 214 ? 9.949 -6.761 -24.291 1.00 96.88 214 VAL A CA 1
ATOM 1598 C C . VAL A 1 214 ? 11.377 -6.473 -24.739 1.00 96.88 214 VAL A C 1
ATOM 1600 O O . VAL A 1 214 ? 11.766 -6.916 -25.824 1.00 96.88 214 VAL A O 1
ATOM 1603 N N . ALA A 1 215 ? 12.163 -5.730 -23.953 1.00 95.00 215 ALA A N 1
ATOM 1604 C CA . ALA A 1 215 ? 13.525 -5.362 -24.321 1.00 95.00 215 ALA A CA 1
ATOM 1605 C C . ALA A 1 215 ? 14.411 -4.978 -23.127 1.00 95.00 215 ALA A C 1
ATOM 1607 O O . ALA A 1 215 ? 13.953 -4.464 -22.115 1.00 95.00 215 ALA A O 1
ATOM 1608 N N . GLY A 1 216 ? 15.725 -5.113 -23.311 1.00 97.00 216 GLY A N 1
ATOM 1609 C CA . GLY A 1 216 ? 16.720 -4.705 -22.317 1.00 97.00 216 GLY A CA 1
ATOM 1610 C C . GLY A 1 216 ? 17.071 -5.807 -21.321 1.00 97.00 216 GLY A C 1
ATOM 1611 O O . GLY A 1 216 ? 16.483 -6.885 -21.321 1.00 97.00 216 GLY A O 1
ATOM 1612 N N . ALA A 1 217 ? 18.100 -5.564 -20.518 1.00 97.75 217 ALA A N 1
ATOM 1613 C CA . ALA A 1 217 ? 18.583 -6.530 -19.538 1.00 97.75 217 ALA A CA 1
ATOM 1614 C C . ALA A 1 217 ? 17.803 -6.464 -18.215 1.00 97.75 217 ALA A C 1
ATOM 1616 O O . ALA A 1 217 ? 17.200 -5.445 -17.868 1.00 97.75 217 ALA A O 1
ATOM 1617 N N . GLU A 1 218 ? 17.87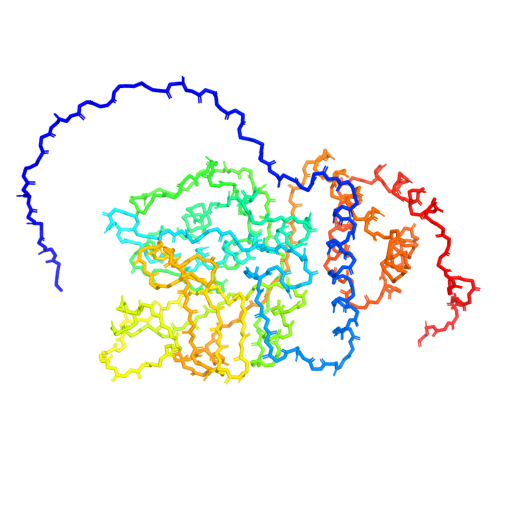7 -7.549 -17.445 1.00 97.31 218 GLU A N 1
ATOM 1618 C CA . GLU A 1 218 ? 17.598 -7.518 -16.010 1.00 97.31 218 GLU A CA 1
ATOM 1619 C C . GLU A 1 218 ? 18.637 -6.628 -15.313 1.00 97.31 218 GLU A C 1
ATOM 1621 O O . GLU A 1 218 ? 19.842 -6.754 -15.548 1.00 97.31 218 GLU A O 1
ATOM 1626 N N . ILE A 1 219 ? 18.168 -5.714 -14.465 1.00 95.44 219 ILE A N 1
ATOM 1627 C CA . ILE A 1 219 ? 18.999 -4.702 -13.796 1.00 95.44 219 ILE A CA 1
ATOM 1628 C C . ILE A 1 219 ? 18.834 -4.675 -12.276 1.00 95.44 219 ILE A C 1
ATOM 1630 O O . ILE A 1 219 ? 19.462 -3.845 -11.617 1.00 95.44 219 ILE A O 1
ATOM 1634 N N . GLY A 1 220 ? 18.021 -5.570 -11.715 1.00 93.31 220 GLY A N 1
ATOM 1635 C CA . GLY A 1 220 ? 17.910 -5.765 -10.275 1.00 93.31 220 GLY A CA 1
ATOM 1636 C C . GLY A 1 220 ? 16.545 -6.279 -9.846 1.00 93.31 220 GLY A C 1
ATOM 1637 O O . GLY A 1 220 ? 15.770 -6.791 -10.648 1.00 93.31 220 GLY A O 1
ATOM 1638 N N . GLU A 1 221 ? 16.251 -6.088 -8.567 1.00 93.75 221 GLU A N 1
ATOM 1639 C CA . GLU A 1 221 ? 14.956 -6.368 -7.952 1.00 93.75 221 GLU A CA 1
ATOM 1640 C C . GLU A 1 221 ? 14.347 -5.060 -7.441 1.00 93.75 221 GLU A C 1
ATOM 1642 O O . GLU A 1 221 ? 15.057 -4.104 -7.113 1.00 93.75 221 GLU A O 1
ATOM 1647 N N . HIS A 1 222 ? 13.021 -5.006 -7.387 1.00 96.75 222 HIS A N 1
ATOM 1648 C CA . HIS A 1 222 ? 12.272 -3.836 -6.949 1.00 96.75 222 HIS A CA 1
ATOM 1649 C C . HIS A 1 222 ? 11.071 -4.256 -6.113 1.00 96.75 222 HIS A C 1
ATOM 1651 O O . HIS A 1 222 ? 10.432 -5.266 -6.401 1.00 96.75 222 HIS A O 1
ATOM 1657 N N . ALA A 1 223 ? 10.749 -3.477 -5.086 1.00 97.69 223 ALA A N 1
ATOM 1658 C CA . ALA A 1 223 ? 9.583 -3.720 -4.252 1.00 97.69 223 ALA A CA 1
ATOM 1659 C C . ALA A 1 223 ? 8.494 -2.695 -4.534 1.00 97.69 223 ALA A C 1
ATOM 1661 O O . ALA A 1 223 ? 8.764 -1.503 -4.671 1.00 97.69 223 ALA A O 1
ATOM 1662 N N . ILE A 1 224 ? 7.260 -3.182 -4.601 1.00 98.12 224 ILE A N 1
ATOM 1663 C CA . ILE A 1 224 ? 6.076 -2.410 -4.963 1.00 98.12 224 ILE A CA 1
ATOM 1664 C C . ILE A 1 224 ? 4.914 -2.739 -4.027 1.00 98.12 224 ILE A C 1
ATOM 1666 O O . ILE A 1 224 ? 4.933 -3.729 -3.289 1.00 98.12 224 ILE A O 1
ATOM 1670 N N . CYS A 1 225 ? 3.885 -1.898 -4.063 1.00 98.56 225 CYS A N 1
ATOM 1671 C CA . CYS A 1 225 ? 2.646 -2.113 -3.325 1.00 98.56 225 CYS A CA 1
ATOM 1672 C C . CYS A 1 225 ? 1.517 -2.432 -4.315 1.00 98.56 225 CYS A C 1
ATOM 1674 O O . CYS A 1 225 ? 1.143 -1.588 -5.128 1.00 98.56 225 CYS A O 1
ATOM 1676 N N . ILE A 1 226 ? 0.981 -3.653 -4.275 1.00 98.50 226 ILE A N 1
ATOM 1677 C CA . ILE A 1 226 ? -0.136 -4.080 -5.123 1.00 98.50 226 ILE A CA 1
ATOM 1678 C C . ILE A 1 226 ? -1.436 -3.593 -4.489 1.00 98.50 226 ILE A C 1
ATOM 1680 O O . ILE A 1 226 ? -1.815 -4.026 -3.400 1.00 98.50 226 ILE A O 1
ATOM 1684 N N . VAL A 1 227 ? -2.132 -2.702 -5.191 1.00 97.94 227 VAL A N 1
ATOM 1685 C CA . VAL A 1 227 ? -3.334 -2.004 -4.710 1.00 97.94 227 VAL A CA 1
ATOM 1686 C C . VAL A 1 227 ? -4.615 -2.469 -5.403 1.00 97.94 227 VAL A C 1
ATOM 1688 O O . VAL A 1 227 ? -5.711 -2.049 -5.030 1.00 97.94 227 VAL A O 1
ATOM 1691 N N . GLY A 1 228 ? -4.503 -3.332 -6.411 1.00 97.38 228 GLY A N 1
ATOM 1692 C CA . GLY A 1 228 ? -5.640 -3.833 -7.169 1.00 97.38 228 GLY A CA 1
ATOM 1693 C C . GLY A 1 228 ? -5.247 -4.823 -8.257 1.00 97.38 228 GLY A C 1
ATOM 1694 O O . GLY A 1 228 ? -4.086 -5.213 -8.374 1.00 97.38 228 GLY A O 1
ATOM 1695 N N . TYR A 1 229 ? -6.231 -5.230 -9.050 1.00 97.19 229 TYR A N 1
ATOM 1696 C CA . TYR A 1 229 ? -6.084 -6.148 -10.173 1.00 97.19 229 TYR A CA 1
ATOM 1697 C C . TYR A 1 229 ? -7.310 -6.122 -11.096 1.00 97.19 229 TYR A C 1
ATOM 1699 O O . TYR A 1 229 ? -8.389 -5.682 -10.693 1.00 97.19 229 TYR A O 1
ATOM 1707 N N . ASP A 1 230 ? -7.142 -6.626 -12.317 1.00 97.12 230 ASP A N 1
ATOM 1708 C CA . ASP A 1 230 ? -8.202 -6.795 -13.314 1.00 97.12 230 ASP A CA 1
ATOM 1709 C C . ASP A 1 230 ? -7.966 -8.069 -14.145 1.00 97.12 230 ASP A C 1
ATOM 1711 O O . ASP A 1 230 ? -6.973 -8.176 -14.867 1.00 97.12 230 ASP A O 1
ATOM 1715 N N . ASP A 1 231 ? -8.883 -9.033 -14.048 1.00 96.81 231 ASP A N 1
ATOM 1716 C CA . ASP A 1 231 ? -8.830 -10.312 -14.760 1.00 96.81 231 ASP A CA 1
ATOM 1717 C C . ASP A 1 231 ? -9.073 -10.158 -16.261 1.00 96.81 231 ASP A C 1
ATOM 1719 O O . ASP A 1 231 ? -8.503 -10.917 -17.048 1.00 96.81 231 ASP A O 1
ATOM 1723 N N . ALA A 1 232 ? -9.885 -9.178 -16.674 1.00 97.38 232 ALA A N 1
ATOM 1724 C CA . ALA A 1 232 ? -10.167 -8.936 -18.086 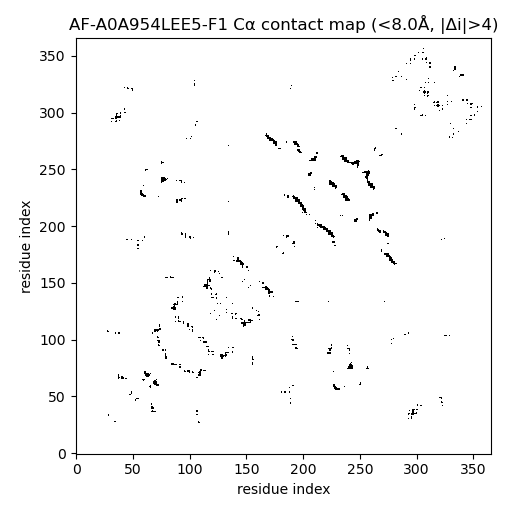1.00 97.38 232 ALA A CA 1
ATOM 1725 C C . ALA A 1 232 ? -8.909 -8.456 -18.822 1.00 97.38 232 ALA A C 1
ATOM 1727 O O . ALA A 1 232 ? -8.679 -8.836 -19.969 1.00 97.38 232 ALA A O 1
ATOM 1728 N N . GLU A 1 233 ? -8.069 -7.679 -18.136 1.00 97.12 233 GLU A N 1
ATOM 1729 C CA . GLU A 1 233 ? -6.749 -7.260 -18.620 1.00 97.12 233 GLU A CA 1
ATOM 1730 C C . GLU A 1 233 ? -5.613 -8.200 -18.177 1.00 97.12 233 GLU A C 1
ATOM 1732 O O . GLU A 1 233 ? -4.466 -8.017 -18.580 1.00 97.12 233 GLU A O 1
ATOM 1737 N N . SER A 1 234 ? -5.918 -9.217 -17.362 1.00 97.38 234 SER A N 1
ATOM 1738 C CA . SER A 1 234 ? -4.946 -10.151 -16.779 1.00 97.38 234 SER A CA 1
ATOM 1739 C C . SER A 1 234 ? -3.776 -9.443 -16.084 1.00 97.38 234 SER A C 1
ATOM 1741 O O . SER A 1 234 ? -2.612 -9.793 -16.301 1.00 97.38 234 SER A O 1
ATOM 1743 N N . CYS A 1 235 ? -4.074 -8.426 -15.269 1.00 98.06 235 CYS A N 1
ATOM 1744 C CA . CYS A 1 235 ? -3.058 -7.545 -14.697 1.00 98.06 235 CYS A CA 1
ATOM 1745 C C . CYS A 1 235 ? -3.241 -7.241 -13.204 1.00 98.06 235 CYS A C 1
ATOM 1747 O O . CYS A 1 235 ? -4.347 -7.250 -12.656 1.00 98.06 235 CYS A O 1
ATOM 1749 N N . TRP A 1 236 ? -2.120 -6.960 -12.543 1.00 98.19 236 TRP A N 1
ATOM 1750 C CA . TRP A 1 236 ? -2.050 -6.310 -11.238 1.00 98.19 236 TRP A CA 1
ATOM 1751 C C . TRP A 1 236 ? -1.991 -4.798 -11.422 1.00 98.19 236 TRP A C 1
ATOM 1753 O O . TRP A 1 236 ? -1.386 -4.321 -12.380 1.00 98.19 236 TRP A O 1
ATOM 1763 N N . LEU A 1 237 ? -2.563 -4.055 -10.477 1.00 98.25 237 LEU A N 1
ATOM 1764 C CA . LEU A 1 237 ? -2.419 -2.608 -10.355 1.00 98.25 237 LEU A CA 1
ATOM 1765 C C . LEU A 1 237 ? -1.536 -2.297 -9.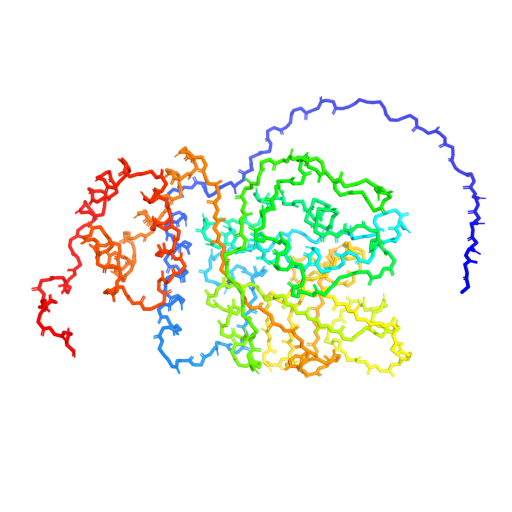149 1.00 98.25 237 LEU A C 1
ATOM 1767 O O . LEU A 1 237 ? -1.846 -2.695 -8.022 1.00 98.25 237 LEU A O 1
ATOM 1771 N N . CYS A 1 238 ? -0.455 -1.565 -9.386 1.00 98.50 238 CYS A N 1
ATOM 1772 C CA . CYS A 1 238 ? 0.618 -1.373 -8.423 1.00 98.50 238 CYS A CA 1
ATOM 1773 C C . CYS A 1 238 ? 0.921 0.115 -8.223 1.00 98.50 238 CYS A C 1
ATOM 1775 O O . CYS A 1 238 ? 0.943 0.888 -9.182 1.00 98.50 238 CYS A O 1
ATOM 1777 N N . LYS A 1 239 ? 1.198 0.502 -6.977 1.00 98.50 239 LYS A N 1
ATOM 1778 C CA . LYS A 1 239 ? 1.790 1.790 -6.609 1.00 98.50 239 LYS A CA 1
ATOM 1779 C C . LYS A 1 239 ? 3.311 1.662 -6.620 1.00 98.50 239 LYS A C 1
ATOM 1781 O O . LYS A 1 239 ? 3.859 0.742 -6.005 1.00 98.50 239 LYS A O 1
ATOM 1786 N N . ASN A 1 240 ? 3.968 2.583 -7.318 1.00 98.38 240 ASN A N 1
ATOM 1787 C CA . ASN A 1 240 ? 5.419 2.712 -7.377 1.00 98.38 240 ASN A CA 1
ATOM 1788 C C . ASN A 1 240 ? 5.901 3.866 -6.473 1.00 98.38 240 ASN A C 1
ATOM 1790 O O . ASN A 1 240 ? 5.103 4.597 -5.884 1.00 98.38 240 ASN A O 1
ATOM 1794 N N . SER A 1 241 ? 7.218 4.018 -6.365 1.00 97.50 241 SER A N 1
ATOM 1795 C CA . SER A 1 241 ? 7.895 4.998 -5.510 1.00 97.50 241 SER A CA 1
ATOM 1796 C C . SER A 1 241 ? 8.868 5.888 -6.284 1.00 97.50 241 SER A C 1
ATOM 1798 O O . SER A 1 241 ? 9.910 6.261 -5.758 1.00 97.50 241 SER A O 1
ATOM 1800 N N . TRP A 1 242 ? 8.565 6.199 -7.548 1.00 97.12 242 TRP A N 1
ATOM 1801 C CA . TRP A 1 242 ? 9.413 7.012 -8.440 1.00 97.12 242 TRP A CA 1
ATOM 1802 C C . TRP A 1 242 ? 8.772 8.360 -8.792 1.00 97.12 242 TRP A C 1
ATOM 1804 O O . TRP A 1 242 ? 8.991 8.902 -9.874 1.00 97.12 242 TRP A O 1
ATOM 1814 N N . GLY A 1 243 ? 7.938 8.878 -7.888 1.00 95.44 243 GLY A N 1
ATOM 1815 C CA . GLY A 1 243 ? 7.222 10.131 -8.090 1.00 95.44 243 GLY A CA 1
ATOM 1816 C C . GLY A 1 243 ? 6.091 10.040 -9.115 1.00 95.44 243 GLY A C 1
ATOM 1817 O O . GLY A 1 243 ? 5.788 8.987 -9.679 1.00 95.44 243 GLY A O 1
ATOM 1818 N N . THR A 1 244 ? 5.434 11.178 -9.324 1.00 95.25 244 THR A N 1
ATOM 1819 C CA . THR A 1 244 ? 4.248 11.302 -10.184 1.00 95.25 244 THR A CA 1
ATOM 1820 C C . THR A 1 244 ? 4.581 11.567 -11.651 1.00 95.25 244 THR A C 1
ATOM 1822 O O . THR A 1 244 ? 3.684 11.534 -12.480 1.00 95.25 244 THR A O 1
ATOM 1825 N N . ASP A 1 245 ? 5.847 11.816 -11.992 1.00 93.69 245 ASP A N 1
ATOM 1826 C CA . ASP A 1 245 ? 6.279 12.027 -13.384 1.00 93.69 245 ASP A CA 1
ATOM 1827 C C . ASP A 1 245 ? 6.513 10.702 -14.138 1.00 93.69 245 ASP A C 1
ATOM 1829 O O . ASP A 1 245 ? 6.756 10.694 -15.346 1.00 93.69 245 ASP A O 1
ATOM 1833 N N . TRP A 1 246 ? 6.461 9.571 -13.428 1.00 96.44 246 TRP A N 1
ATOM 1834 C CA . TRP A 1 246 ? 6.649 8.229 -13.972 1.00 96.44 246 TRP A CA 1
ATOM 1835 C C . TRP A 1 246 ? 5.324 7.459 -14.026 1.00 96.44 246 TRP A C 1
ATOM 1837 O O . TRP A 1 246 ? 4.514 7.556 -13.109 1.00 96.44 246 TRP A O 1
ATOM 1847 N N . GLY A 1 247 ? 5.118 6.620 -15.045 1.00 97.00 247 GLY A N 1
ATOM 1848 C CA . GLY A 1 247 ? 3.913 5.792 -15.165 1.00 97.00 247 GLY A CA 1
ATOM 1849 C C . GLY A 1 247 ? 2.638 6.606 -15.404 1.00 97.00 247 GLY A C 1
ATOM 1850 O O . GLY A 1 247 ? 2.670 7.618 -16.100 1.00 97.00 247 GLY A O 1
ATOM 1851 N N . PHE A 1 248 ? 1.513 6.139 -14.856 1.00 95.44 248 PHE A N 1
ATOM 1852 C CA . PHE A 1 248 ? 0.207 6.795 -14.995 1.00 95.44 248 PHE A CA 1
ATOM 1853 C C . PHE A 1 248 ? -0.542 6.827 -13.666 1.00 95.44 248 PHE A C 1
ATOM 1855 O O . PHE A 1 248 ? -0.187 6.107 -12.732 1.00 95.44 248 PHE A O 1
ATOM 1862 N N . ASP A 1 249 ? -1.596 7.631 -13.592 1.00 91.81 249 ASP A N 1
ATOM 1863 C CA . ASP A 1 249 ? -2.576 7.580 -12.516 1.00 91.81 249 ASP A CA 1
ATOM 1864 C C . ASP A 1 249 ? -3.953 7.180 -13.093 1.00 91.81 249 ASP A C 1
ATOM 1866 O O . ASP A 1 249 ? -4.462 7.828 -14.011 1.00 91.81 249 ASP A O 1
ATOM 1870 N N . PRO A 1 250 ? -4.574 6.080 -12.615 1.00 84.88 250 PRO A N 1
ATOM 1871 C CA . PRO A 1 250 ? -5.894 5.649 -13.086 1.00 84.88 250 PRO A CA 1
ATOM 1872 C C . PRO A 1 250 ? -7.036 6.599 -12.688 1.00 84.88 250 PRO A C 1
ATOM 1874 O O . PRO A 1 250 ? -8.158 6.422 -13.163 1.00 84.88 250 PRO A O 1
ATOM 1877 N N . THR A 1 251 ? -6.776 7.555 -11.798 1.00 82.88 251 THR A N 1
ATOM 1878 C CA . THR A 1 251 ? -7.741 8.516 -11.251 1.00 82.88 251 THR A CA 1
ATOM 1879 C C . THR A 1 251 ? -7.505 9.950 -11.732 1.00 82.88 251 THR A C 1
ATOM 1881 O O . THR A 1 251 ? -8.450 10.737 -11.745 1.00 82.88 251 THR A O 1
ATOM 1884 N N . ASP A 1 252 ? -6.295 10.269 -12.205 1.00 81.88 252 ASP A N 1
ATOM 1885 C CA . ASP A 1 252 ? -5.927 11.575 -12.757 1.00 81.88 252 ASP A CA 1
ATOM 1886 C C . ASP A 1 252 ? -5.113 11.425 -14.061 1.00 81.88 252 ASP A C 1
ATOM 1888 O O . ASP A 1 252 ? -3.946 11.040 -14.024 1.00 81.88 252 ASP A O 1
ATOM 1892 N N . PRO A 1 253 ? -5.666 11.779 -15.237 1.00 74.00 253 PRO A N 1
ATOM 1893 C CA . PRO A 1 253 ? -4.942 11.715 -16.510 1.00 74.00 253 PRO A CA 1
ATOM 1894 C C . PRO A 1 253 ? -3.661 12.566 -16.583 1.00 74.00 253 PRO A C 1
ATOM 1896 O O . PRO A 1 253 ? -2.867 12.366 -17.501 1.00 74.00 253 PRO A O 1
ATOM 1899 N N . GLY A 1 254 ? -3.488 13.547 -15.689 1.00 74.31 254 GLY A N 1
ATOM 1900 C CA . GLY A 1 254 ? -2.274 14.361 -15.576 1.00 74.31 254 GLY A CA 1
ATOM 1901 C C . GLY A 1 254 ? -1.281 13.872 -14.517 1.00 74.31 254 GLY A C 1
ATOM 1902 O O . GLY A 1 254 ? -0.207 14.461 -14.398 1.00 74.31 254 GLY A O 1
ATOM 1903 N N . GLY A 1 255 ? -1.642 12.838 -13.754 1.00 84.69 255 GLY A N 1
ATOM 1904 C CA . GLY A 1 255 ? -0.836 12.253 -12.689 1.00 84.69 255 GLY A CA 1
ATOM 1905 C C . GLY A 1 255 ? -0.084 10.990 -13.113 1.00 84.69 255 GLY A C 1
ATOM 1906 O O . GLY A 1 255 ? -0.264 10.445 -14.204 1.00 84.69 255 GLY A O 1
ATOM 1907 N N . GLY A 1 256 ? 0.750 10.500 -12.201 1.00 93.56 256 GLY A N 1
ATOM 1908 C CA . GLY A 1 256 ? 1.547 9.290 -12.371 1.00 93.56 256 GLY A CA 1
ATOM 1909 C C . GLY A 1 256 ? 1.817 8.599 -11.042 1.00 93.56 256 GLY A C 1
ATOM 1910 O O . GLY A 1 256 ? 1.243 8.945 -10.015 1.00 93.56 256 GLY A O 1
ATOM 1911 N N . GLY A 1 257 ? 2.727 7.633 -11.058 1.00 97.06 257 GLY A N 1
ATOM 1912 C CA . GLY A 1 257 ? 3.201 6.887 -9.895 1.00 97.06 257 GLY A CA 1
ATOM 1913 C C . GLY A 1 257 ? 2.562 5.508 -9.729 1.00 97.06 257 GLY A C 1
ATOM 1914 O O . GLY A 1 257 ? 2.927 4.773 -8.809 1.00 97.06 257 GLY A O 1
ATOM 1915 N N . PHE A 1 258 ? 1.663 5.113 -10.634 1.00 98.25 258 PHE A N 1
ATOM 1916 C CA . PHE A 1 258 ? 1.098 3.768 -10.700 1.00 98.25 258 PHE A CA 1
ATOM 1917 C C . PHE A 1 258 ? 1.435 3.077 -12.022 1.00 98.25 258 PHE A C 1
ATOM 1919 O O . PHE A 1 258 ? 1.790 3.698 -13.028 1.00 98.25 258 PHE A O 1
ATOM 1926 N N . PHE A 1 259 ? 1.319 1.752 -12.019 1.00 98.25 259 PHE A N 1
ATOM 1927 C CA . PHE A 1 259 ? 1.481 0.931 -13.212 1.00 98.25 259 PHE A CA 1
ATOM 1928 C C . PHE A 1 259 ? 0.583 -0.302 -13.167 1.00 98.25 259 PHE A C 1
ATOM 1930 O O . PHE A 1 259 ? 0.204 -0.769 -12.090 1.00 98.25 259 PHE A O 1
ATOM 1937 N N . LYS A 1 260 ? 0.251 -0.833 -14.348 1.00 98.38 260 LYS A N 1
ATOM 1938 C CA . LYS A 1 260 ? -0.323 -2.171 -14.476 1.00 98.38 260 LYS A CA 1
ATOM 1939 C C . LYS A 1 260 ? 0.747 -3.116 -14.984 1.00 98.38 260 LYS A C 1
ATOM 1941 O O . LYS A 1 260 ? 1.556 -2.737 -15.826 1.00 98.38 260 LYS A O 1
ATOM 1946 N N . ILE A 1 261 ? 0.732 -4.349 -14.507 1.00 98.31 261 ILE A N 1
ATOM 1947 C CA . ILE A 1 261 ? 1.682 -5.385 -14.915 1.00 98.31 261 ILE A CA 1
ATOM 1948 C C . ILE A 1 261 ? 0.959 -6.711 -15.072 1.00 98.31 261 ILE A C 1
ATOM 1950 O O . ILE A 1 261 ? 0.103 -7.057 -14.256 1.00 98.31 261 ILE A O 1
ATOM 1954 N N . LYS A 1 262 ? 1.269 -7.436 -16.144 1.00 98.38 262 LYS A N 1
ATOM 1955 C CA . LYS A 1 262 ? 0.608 -8.702 -16.457 1.00 98.38 262 LYS A CA 1
ATOM 1956 C C . LYS A 1 262 ? 0.841 -9.746 -15.361 1.00 98.38 262 LYS A C 1
ATOM 1958 O O . LYS A 1 262 ? 1.882 -9.778 -14.709 1.00 98.38 262 LYS A O 1
ATOM 1963 N N . TYR A 1 263 ? -0.133 -10.623 -15.142 1.00 97.25 263 TYR A N 1
ATOM 1964 C CA . TYR A 1 263 ? 0.015 -11.736 -14.204 1.00 97.25 263 TYR A CA 1
ATOM 1965 C C . TYR A 1 263 ? 1.202 -12.634 -14.574 1.00 97.25 263 TYR A C 1
ATOM 1967 O O . TYR A 1 263 ? 1.315 -13.077 -15.714 1.00 97.25 263 TYR A O 1
ATOM 1975 N N . GLY A 1 264 ? 2.062 -12.933 -13.594 1.00 95.81 264 GLY A N 1
ATOM 1976 C CA . GLY A 1 264 ? 3.264 -13.754 -13.780 1.00 95.81 264 GLY A CA 1
ATOM 1977 C C . GLY A 1 264 ? 4.471 -12.999 -14.344 1.00 95.81 264 GLY A C 1
ATOM 1978 O O . GLY A 1 264 ? 5.578 -13.536 -14.326 1.00 95.81 264 GLY A O 1
ATOM 1979 N N . GLU A 1 265 ? 4.281 -11.768 -14.816 1.00 97.56 265 GLU A N 1
ATOM 1980 C CA . GLU A 1 265 ? 5.345 -10.957 -15.398 1.00 97.56 265 GLU A CA 1
ATOM 1981 C C . GLU A 1 265 ? 6.335 -10.484 -14.332 1.00 97.56 265 GLU A C 1
ATOM 1983 O O . GLU A 1 265 ? 5.956 -10.245 -13.182 1.00 97.56 265 GLU A O 1
ATOM 1988 N N . ALA A 1 266 ? 7.612 -10.354 -14.707 1.00 96.50 266 ALA A N 1
ATOM 1989 C CA . ALA A 1 266 ? 8.680 -9.917 -13.804 1.00 96.50 266 ALA A CA 1
ATOM 1990 C C . ALA A 1 266 ? 8.740 -10.701 -12.475 1.00 96.50 266 ALA A C 1
ATOM 1992 O O . ALA A 1 266 ? 9.077 -10.159 -11.423 1.00 96.50 266 ALA A O 1
ATOM 1993 N N . GLY A 1 267 ? 8.354 -11.979 -12.504 1.00 93.38 267 GLY A N 1
ATOM 1994 C CA . GLY A 1 267 ? 8.327 -12.845 -11.329 1.00 93.38 267 GLY A CA 1
ATOM 1995 C C . GLY A 1 267 ? 7.167 -12.586 -10.357 1.00 93.38 267 GLY A C 1
ATOM 1996 O O . GLY A 1 267 ? 7.052 -13.324 -9.373 1.00 93.38 267 GLY A O 1
ATOM 1997 N N . LEU A 1 268 ? 6.268 -11.624 -10.608 1.00 90.25 268 LEU A N 1
ATOM 1998 C CA . LEU A 1 268 ? 5.126 -11.353 -9.727 1.00 90.25 268 LEU A CA 1
ATOM 1999 C C . LEU A 1 268 ? 4.182 -12.558 -9.637 1.00 90.25 268 LEU A C 1
ATOM 2001 O O . LEU A 1 268 ? 3.626 -13.027 -10.629 1.00 90.25 268 LEU A O 1
ATOM 2005 N N . GLY A 1 269 ? 3.979 -13.045 -8.410 1.00 80.88 269 GLY A N 1
ATOM 2006 C CA . GLY A 1 269 ? 3.256 -14.287 -8.110 1.00 80.88 269 GLY A CA 1
ATOM 2007 C C . GLY A 1 269 ? 4.170 -15.489 -7.839 1.00 80.88 269 GLY A C 1
ATOM 2008 O O . GLY A 1 269 ? 3.701 -16.492 -7.308 1.00 80.88 269 GLY A O 1
ATOM 2009 N N . THR A 1 270 ? 5.470 -15.380 -8.133 1.00 86.88 270 THR A N 1
ATOM 2010 C CA . THR A 1 270 ? 6.499 -16.364 -7.738 1.00 86.88 270 THR A CA 1
ATOM 2011 C C . THR A 1 270 ? 7.480 -15.796 -6.717 1.00 86.88 270 THR A C 1
ATOM 2013 O O . THR A 1 270 ? 7.799 -16.468 -5.731 1.00 86.88 270 THR A O 1
ATOM 2016 N N . LEU A 1 271 ? 7.907 -14.548 -6.910 1.00 90.69 271 LEU A N 1
ATOM 2017 C CA . LEU A 1 271 ? 8.725 -13.803 -5.962 1.00 90.69 271 LEU A CA 1
ATOM 2018 C C . LEU A 1 271 ? 7.951 -13.521 -4.661 1.00 90.69 271 LEU A C 1
ATOM 2020 O O . LEU A 1 271 ? 6.724 -13.692 -4.612 1.00 90.69 271 LEU A O 1
ATOM 2024 N N . PRO A 1 272 ? 8.647 -13.173 -3.566 1.00 91.06 272 PRO A N 1
ATOM 2025 C CA . PRO A 1 272 ? 8.011 -12.890 -2.288 1.00 91.06 272 PRO A CA 1
ATOM 2026 C C . PRO A 1 272 ? 6.915 -11.819 -2.387 1.00 91.06 272 PRO A C 1
ATOM 2028 O O . PRO A 1 272 ? 7.093 -10.754 -2.970 1.00 91.06 272 PRO A O 1
ATOM 2031 N N . HIS A 1 273 ? 5.762 -12.130 -1.801 1.00 92.50 273 HIS A N 1
ATOM 2032 C CA . HIS A 1 273 ? 4.627 -11.231 -1.647 1.00 92.50 273 HIS A CA 1
ATOM 2033 C C . HIS A 1 273 ? 3.974 -11.514 -0.295 1.00 92.50 273 HIS A C 1
ATOM 2035 O O . HIS A 1 273 ? 3.805 -12.677 0.088 1.00 92.50 273 HIS A O 1
ATOM 2041 N N . PHE A 1 274 ? 3.677 -10.456 0.450 1.00 96.12 274 PHE A N 1
ATOM 2042 C CA . PHE A 1 274 ? 3.354 -10.533 1.868 1.00 96.12 274 PHE A CA 1
ATOM 2043 C C . PHE A 1 274 ? 2.052 -9.813 2.195 1.00 96.12 274 PHE A C 1
ATOM 2045 O O . PHE A 1 274 ? 1.837 -8.664 1.796 1.00 96.12 274 PHE A O 1
ATOM 2052 N N . ASP A 1 275 ? 1.218 -10.482 2.987 1.00 93.00 275 ASP A N 1
ATOM 2053 C CA . ASP A 1 275 ? 0.225 -9.812 3.811 1.00 93.00 275 ASP A CA 1
ATOM 2054 C C . ASP A 1 275 ? 0.785 -9.619 5.224 1.00 93.00 275 ASP A C 1
ATOM 2056 O O . ASP A 1 275 ? 1.806 -10.190 5.616 1.00 93.00 275 ASP A O 1
ATOM 2060 N N . PHE A 1 276 ? 0.131 -8.756 5.982 1.00 92.62 276 PHE A N 1
ATOM 2061 C CA . PHE A 1 276 ? 0.476 -8.484 7.364 1.00 92.62 276 PHE A CA 1
ATOM 2062 C C . PHE A 1 276 ? -0.764 -8.081 8.150 1.00 92.62 276 PHE A C 1
ATOM 2064 O O . PHE A 1 276 ? -1.835 -7.960 7.567 1.00 92.62 276 PHE A O 1
ATOM 2071 N N . ASP A 1 277 ? -0.621 -7.907 9.453 1.00 86.94 277 ASP A N 1
ATOM 2072 C CA . ASP A 1 277 ? -1.587 -7.249 10.329 1.00 86.94 277 ASP A CA 1
ATOM 2073 C C . ASP A 1 277 ? -0.876 -6.043 10.965 1.00 86.94 277 ASP A C 1
ATOM 2075 O O . ASP A 1 277 ? 0.355 -6.058 11.106 1.00 86.94 277 ASP A O 1
ATOM 2079 N N . ILE A 1 278 ? -1.628 -5.003 11.331 1.00 87.50 278 ILE A N 1
ATOM 2080 C CA . ILE A 1 278 ? -1.069 -3.802 11.963 1.00 87.50 278 ILE A CA 1
ATOM 2081 C C . ILE A 1 278 ? -1.739 -3.491 13.299 1.00 87.50 278 ILE A C 1
ATOM 2083 O O . ILE A 1 278 ? -2.933 -3.725 13.479 1.00 87.50 278 ILE A O 1
ATOM 2087 N N . HIS A 1 279 ? -0.967 -2.872 14.185 1.00 84.69 279 HIS A N 1
ATOM 2088 C CA . HIS A 1 279 ? -1.431 -2.257 15.420 1.00 84.69 279 HIS A CA 1
ATOM 2089 C C . HIS A 1 279 ? -1.222 -0.745 15.338 1.00 84.69 279 HIS A C 1
ATOM 2091 O O . HIS A 1 279 ? -0.113 -0.288 15.066 1.00 84.69 279 HIS A O 1
ATOM 2097 N N . ILE A 1 280 ? -2.278 0.040 15.556 1.00 83.12 280 ILE A N 1
ATOM 2098 C CA . ILE A 1 280 ? -2.220 1.506 15.499 1.00 83.12 280 ILE A CA 1
ATOM 2099 C C . ILE A 1 280 ? -2.127 2.052 16.926 1.00 83.12 280 ILE A C 1
ATOM 2101 O O . ILE A 1 280 ? -2.987 1.767 17.757 1.00 83.12 280 ILE A O 1
ATOM 2105 N N . GLU A 1 281 ? -1.115 2.876 17.190 1.00 82.50 281 GLU A N 1
ATOM 2106 C CA . GLU A 1 281 ? -0.976 3.621 18.441 1.00 82.50 281 GLU A CA 1
ATOM 2107 C C . GLU A 1 281 ? -1.904 4.837 18.393 1.00 82.50 281 GLU A C 1
ATOM 2109 O O . GLU A 1 281 ? -1.567 5.887 17.846 1.00 82.50 281 GLU A O 1
ATOM 2114 N N . LEU A 1 282 ? -3.111 4.677 18.933 1.00 75.06 282 LEU A N 1
ATOM 2115 C CA . LEU A 1 282 ? -4.112 5.738 18.985 1.00 75.06 282 LEU A CA 1
ATOM 2116 C C . LEU A 1 282 ? -4.032 6.466 20.321 1.00 75.06 282 LEU A C 1
ATOM 2118 O O . LEU A 1 282 ? -4.038 5.836 21.375 1.00 75.06 282 LEU A O 1
ATOM 2122 N N . SER A 1 283 ? -4.060 7.797 20.299 1.00 78.75 283 SER A N 1
ATOM 2123 C CA . SER A 1 283 ? -4.377 8.567 21.498 1.00 78.75 283 SER A CA 1
ATOM 2124 C C . SER A 1 283 ? -5.840 8.357 21.905 1.00 78.75 283 SER A C 1
ATOM 2126 O O . SER A 1 283 ? -6.701 8.008 21.096 1.00 78.75 283 SER A O 1
ATOM 2128 N N . LYS A 1 284 ? -6.167 8.639 23.170 1.00 75.12 284 LYS A N 1
ATOM 2129 C CA . LYS A 1 284 ? -7.530 8.476 23.699 1.00 75.12 284 LYS A CA 1
ATOM 2130 C C . LYS A 1 284 ? -8.612 9.191 22.854 1.00 75.12 284 LYS A C 1
ATOM 2132 O O . LYS A 1 284 ? -9.665 8.587 22.620 1.00 75.12 284 LYS A O 1
ATOM 2137 N N . PRO A 1 285 ? -8.412 10.440 22.380 1.00 78.56 285 PRO A N 1
ATOM 2138 C CA . PRO A 1 285 ? -9.363 11.094 21.477 1.00 78.56 285 PRO A CA 1
ATOM 2139 C C . PRO A 1 285 ? -9.501 10.400 20.116 1.00 78.56 285 PRO A C 1
ATOM 2141 O O . PRO A 1 285 ? -10.617 10.264 19.620 1.00 78.56 285 PRO A O 1
ATOM 2144 N N . GLU A 1 286 ? -8.402 9.927 19.528 1.00 75.75 286 GLU A N 1
ATOM 2145 C CA . GLU A 1 286 ? -8.420 9.236 18.230 1.00 75.75 286 GLU A CA 1
ATOM 2146 C C . GLU A 1 286 ? -9.114 7.878 18.339 1.00 75.75 286 GLU A C 1
ATOM 2148 O O . GLU A 1 286 ? -10.014 7.583 17.555 1.00 75.75 286 GLU A O 1
ATOM 2153 N N . ALA A 1 287 ? -8.783 7.099 19.373 1.00 76.69 287 ALA A N 1
ATOM 2154 C CA . ALA A 1 287 ? -9.462 5.851 19.707 1.00 76.69 287 ALA A CA 1
ATOM 2155 C C . ALA A 1 287 ? -10.973 6.060 19.875 1.00 76.69 287 ALA A C 1
ATOM 2157 O O . ALA A 1 287 ? -11.775 5.308 19.326 1.00 76.69 287 ALA A O 1
ATOM 2158 N N . THR A 1 288 ? -11.371 7.137 20.559 1.00 80.00 288 THR A N 1
ATOM 2159 C CA . THR A 1 288 ? -12.784 7.511 20.700 1.00 80.00 288 THR A CA 1
ATOM 2160 C C . THR A 1 288 ? -13.443 7.769 19.342 1.00 80.00 288 THR A C 1
ATOM 2162 O O . THR A 1 288 ? -14.519 7.239 19.078 1.00 80.00 288 THR A O 1
ATOM 2165 N N . ALA A 1 289 ? -12.800 8.545 18.466 1.00 77.00 289 ALA A N 1
ATOM 2166 C CA . ALA A 1 289 ? -13.342 8.872 17.149 1.00 77.00 289 ALA A CA 1
ATOM 2167 C C . ALA A 1 289 ? -13.456 7.643 16.229 1.00 77.00 289 ALA A C 1
ATOM 2169 O O . ALA A 1 289 ? -14.395 7.554 15.437 1.00 77.00 289 ALA A O 1
ATOM 2170 N N . VAL A 1 290 ? -12.520 6.693 16.326 1.00 73.62 290 VAL A N 1
ATOM 2171 C CA . VAL A 1 290 ? -12.583 5.414 15.601 1.00 73.62 290 VAL A CA 1
ATOM 2172 C C . VAL A 1 290 ? -13.740 4.559 16.119 1.00 73.62 290 VAL A C 1
ATOM 2174 O O . VAL A 1 290 ? -14.537 4.069 15.320 1.00 73.62 290 VAL A O 1
ATOM 2177 N N . LEU A 1 291 ? -13.896 4.430 17.442 1.00 77.69 291 LEU A N 1
ATOM 2178 C CA . LEU A 1 291 ? -15.029 3.707 18.028 1.00 77.69 291 LEU A CA 1
ATOM 2179 C C . LEU A 1 291 ? -16.370 4.315 17.618 1.00 77.69 291 LEU A C 1
ATOM 2181 O O . LEU A 1 291 ? -17.274 3.575 17.242 1.00 77.69 291 LEU A O 1
ATOM 2185 N N . ASP A 1 292 ? -16.500 5.643 17.646 1.00 78.88 292 ASP A N 1
ATOM 2186 C CA . ASP A 1 292 ? -17.737 6.321 17.256 1.00 78.88 292 ASP A CA 1
ATOM 2187 C C . ASP A 1 292 ? -18.081 6.051 15.775 1.00 78.88 292 ASP A C 1
ATOM 2189 O O . ASP A 1 292 ? -19.241 5.770 15.464 1.00 78.88 292 ASP A O 1
ATOM 2193 N N . ARG A 1 293 ? -17.084 6.026 14.872 1.00 75.62 293 ARG A N 1
ATOM 2194 C CA . ARG A 1 293 ? -17.270 5.619 13.463 1.00 75.62 293 ARG A CA 1
ATOM 2195 C C . ARG A 1 293 ? -17.739 4.165 13.335 1.00 75.62 293 ARG A C 1
ATOM 2197 O O . ARG A 1 293 ? -18.678 3.900 12.589 1.00 75.62 293 ARG A O 1
ATOM 2204 N N . ILE A 1 294 ? -17.144 3.237 14.090 1.00 75.00 294 ILE A N 1
ATOM 2205 C CA . ILE A 1 294 ? -17.518 1.808 14.082 1.00 75.00 294 ILE A CA 1
ATOM 2206 C C . ILE A 1 294 ? -18.934 1.589 14.639 1.00 75.00 294 ILE A C 1
ATOM 2208 O O . ILE A 1 294 ? -19.721 0.839 14.065 1.00 75.00 294 ILE A O 1
ATOM 2212 N N . VAL A 1 295 ? -19.293 2.240 15.748 1.00 78.00 295 VAL A N 1
ATOM 2213 C CA . VAL A 1 295 ? -20.652 2.165 16.315 1.00 78.00 295 VAL A CA 1
ATOM 2214 C C . VAL A 1 295 ? -21.667 2.716 15.322 1.00 78.00 295 VAL A C 1
ATOM 2216 O O . VAL A 1 295 ? -22.732 2.132 15.127 1.00 78.00 295 VAL A O 1
ATOM 2219 N N . GLN A 1 296 ? -21.349 3.846 14.695 1.00 76.06 296 GLN A N 1
ATOM 2220 C CA . GLN A 1 296 ? -22.225 4.469 13.718 1.00 76.06 296 GLN A CA 1
ATOM 2221 C C . GLN A 1 296 ? -22.437 3.557 12.502 1.00 76.06 296 GLN A C 1
ATOM 2223 O O . GLN A 1 296 ? -23.577 3.387 12.082 1.00 76.06 296 GLN A O 1
ATOM 2228 N N . ALA A 1 297 ? -21.381 2.899 12.020 1.00 70.38 297 ALA A N 1
ATOM 2229 C CA . ALA A 1 297 ? -21.457 1.868 10.988 1.00 70.38 297 ALA A CA 1
ATOM 2230 C C . ALA A 1 297 ? -22.375 0.695 11.353 1.00 70.38 297 ALA A C 1
ATOM 2232 O O . ALA A 1 297 ? -23.140 0.209 10.525 1.00 70.38 297 ALA A O 1
ATOM 2233 N N . ALA A 1 298 ? -22.317 0.236 12.605 1.00 74.50 298 ALA A N 1
ATOM 2234 C CA . ALA A 1 298 ? -23.066 -0.931 13.061 1.00 74.50 298 ALA A CA 1
ATOM 2235 C C . ALA A 1 298 ? -24.591 -0.746 13.017 1.00 74.50 298 ALA A C 1
ATOM 2237 O O . ALA A 1 298 ? -25.319 -1.736 13.024 1.00 74.50 298 ALA A O 1
ATOM 2238 N N . LYS A 1 299 ? -25.091 0.496 12.951 1.00 73.94 299 LYS A N 1
ATOM 2239 C CA . LYS A 1 299 ? -26.530 0.781 12.815 1.00 73.94 299 LYS A CA 1
ATOM 2240 C C . LYS A 1 299 ? -27.120 0.211 11.532 1.00 73.94 299 LYS A C 1
ATOM 2242 O O . LYS A 1 299 ? -28.252 -0.264 11.550 1.00 73.94 299 LYS A O 1
ATOM 2247 N N . ASP A 1 300 ? -26.330 0.221 10.467 1.00 67.25 300 ASP A N 1
ATOM 2248 C CA . ASP A 1 300 ? -26.773 -0.154 9.127 1.00 67.25 300 ASP A CA 1
ATOM 2249 C C . ASP A 1 300 ? -26.265 -1.547 8.716 1.00 67.25 300 ASP A C 1
ATOM 2251 O O . ASP A 1 300 ? -26.598 -2.038 7.640 1.00 67.25 300 ASP A O 1
ATOM 2255 N N . VAL A 1 301 ? -25.496 -2.219 9.587 1.00 64.69 301 VAL A N 1
ATOM 2256 C CA . VAL A 1 301 ? -24.850 -3.510 9.303 1.00 64.69 301 VAL A CA 1
ATOM 2257 C C . VAL A 1 301 ? -25.175 -4.544 10.382 1.00 64.69 301 VAL A C 1
ATOM 2259 O O . VAL A 1 301 ? -24.486 -4.622 11.406 1.00 64.69 301 VAL A O 1
ATOM 2262 N N . PRO A 1 302 ? -26.181 -5.407 10.153 1.00 70.94 302 PRO A N 1
ATOM 2263 C CA . PRO A 1 302 ? -26.625 -6.387 11.143 1.00 70.94 302 PRO A CA 1
ATOM 2264 C C . PRO A 1 302 ? -25.544 -7.371 11.613 1.00 70.94 302 PRO A C 1
ATOM 2266 O O . PRO A 1 302 ? -25.524 -7.743 12.786 1.00 70.94 302 PRO A O 1
ATOM 2269 N N . SER A 1 303 ? -24.626 -7.795 10.742 1.00 65.56 303 SER A N 1
ATOM 2270 C CA . SER A 1 303 ? -23.551 -8.727 11.110 1.00 65.56 303 SER A CA 1
ATOM 2271 C C . SER A 1 303 ? -22.415 -8.083 11.890 1.00 65.56 303 SER A C 1
ATOM 2273 O O . SER A 1 303 ? -21.906 -8.705 12.824 1.00 65.56 303 SER A O 1
ATOM 2275 N N . LEU A 1 304 ? -22.056 -6.834 11.575 1.00 71.69 304 LEU A N 1
ATOM 2276 C CA . LEU A 1 304 ? -21.150 -6.060 12.411 1.00 71.69 304 LEU A CA 1
ATOM 2277 C C . LEU A 1 304 ? -21.800 -5.836 13.769 1.00 71.69 304 LEU A C 1
ATOM 2279 O O . LEU A 1 304 ? -21.156 -6.091 14.780 1.00 71.69 304 LEU A O 1
ATOM 2283 N N . LEU A 1 305 ? -23.074 -5.437 13.815 1.00 77.50 305 LEU A N 1
ATOM 2284 C CA . LEU A 1 305 ? -23.803 -5.286 15.072 1.00 77.50 305 LEU A CA 1
ATOM 2285 C C . LEU A 1 305 ? -23.778 -6.585 15.890 1.00 77.50 305 LEU A C 1
ATOM 2287 O O . LEU A 1 305 ? -23.494 -6.553 17.086 1.00 77.50 305 LEU A O 1
ATOM 2291 N N . GLN A 1 306 ? -24.000 -7.732 15.242 1.00 77.25 306 GLN A N 1
ATOM 2292 C CA . GLN A 1 306 ? -23.904 -9.053 15.863 1.00 77.25 306 GLN A CA 1
ATOM 2293 C C . GLN A 1 306 ? -22.491 -9.357 16.373 1.00 77.25 306 GLN A C 1
ATOM 2295 O O . GLN A 1 306 ? -22.346 -9.877 17.480 1.00 77.25 306 GLN A O 1
ATOM 2300 N N . CYS A 1 307 ? -21.455 -9.034 15.600 1.00 77.38 307 CYS A N 1
ATOM 2301 C CA . CYS A 1 307 ? -20.071 -9.217 16.012 1.00 77.38 307 CYS A CA 1
ATOM 2302 C C . CYS A 1 307 ? -19.726 -8.315 17.205 1.00 77.38 307 CYS A C 1
ATOM 2304 O O . CYS A 1 307 ? -19.337 -8.823 18.251 1.00 77.38 307 CYS A O 1
ATOM 2306 N N . LEU A 1 308 ? -19.961 -7.005 17.118 1.00 79.12 308 LEU A N 1
ATOM 2307 C CA . LEU A 1 308 ? -19.703 -6.048 18.200 1.00 79.12 308 LEU A CA 1
ATOM 2308 C C . LEU A 1 308 ? -20.483 -6.398 19.478 1.00 79.12 308 LEU A C 1
ATOM 2310 O O . LEU A 1 308 ? -19.954 -6.266 20.581 1.00 79.12 308 LEU A O 1
ATOM 2314 N N . PHE A 1 309 ? -21.703 -6.928 19.342 1.00 82.81 309 PHE A N 1
ATOM 2315 C CA . PHE A 1 309 ? -22.497 -7.461 20.452 1.00 82.81 309 PHE A CA 1
ATOM 2316 C C . PHE A 1 309 ? -21.832 -8.658 21.152 1.00 82.81 309 PHE A C 1
ATOM 2318 O O . PHE A 1 309 ? -21.928 -8.784 22.378 1.00 82.81 309 PHE A O 1
ATOM 2325 N N . TRP A 1 310 ? -21.171 -9.543 20.399 1.00 81.44 310 TRP A N 1
ATOM 2326 C CA . TRP A 1 310 ? -20.387 -10.645 20.958 1.00 81.44 310 TRP A CA 1
ATOM 2327 C C . TRP A 1 310 ? -19.069 -10.166 21.562 1.00 81.44 310 TRP A C 1
ATOM 2329 O O . TRP A 1 310 ? -18.701 -10.626 22.645 1.00 81.44 310 TRP A O 1
ATOM 2339 N N . ILE A 1 311 ? -18.375 -9.221 20.923 1.00 78.31 311 ILE A N 1
ATOM 2340 C CA . ILE A 1 311 ? -17.124 -8.695 21.477 1.00 78.31 311 ILE A CA 1
ATOM 2341 C C . ILE A 1 311 ? -17.379 -7.973 22.803 1.00 78.31 311 ILE A C 1
ATOM 2343 O O . ILE A 1 311 ? -16.665 -8.241 23.764 1.00 78.31 311 ILE A O 1
ATOM 2347 N N . GLY A 1 312 ? -18.444 -7.171 22.912 1.00 76.00 312 GLY A N 1
ATOM 2348 C CA . GLY A 1 312 ? -18.861 -6.545 24.177 1.00 76.00 312 GLY A CA 1
ATOM 2349 C C . GLY A 1 312 ? -19.240 -7.537 25.291 1.00 76.00 312 GLY A C 1
ATOM 2350 O O . GLY A 1 312 ? -19.516 -7.133 26.414 1.00 76.00 312 GLY A O 1
ATOM 2351 N N . ARG A 1 313 ? -19.266 -8.848 25.005 1.00 78.44 313 ARG A N 1
ATOM 2352 C CA . ARG A 1 313 ? -19.419 -9.937 25.989 1.00 78.44 313 ARG A CA 1
ATOM 2353 C C . ARG A 1 313 ? -18.149 -10.768 26.182 1.00 78.44 313 ARG A C 1
ATOM 2355 O O . ARG A 1 313 ? -18.224 -11.865 26.732 1.00 78.44 313 ARG A O 1
ATOM 2362 N N . GLY A 1 314 ? -17.006 -10.306 25.679 1.00 77.12 314 GLY A N 1
ATOM 2363 C CA . GLY A 1 314 ? -15.750 -11.057 25.716 1.00 77.12 314 GLY A CA 1
ATOM 2364 C C . GLY A 1 314 ? -15.774 -12.321 24.851 1.00 77.12 314 GLY A C 1
ATOM 2365 O O . GLY A 1 314 ? -15.059 -13.283 25.127 1.00 77.12 314 GLY A O 1
ATOM 2366 N N . LYS A 1 315 ? -16.613 -12.352 23.809 1.00 81.00 315 LYS A N 1
ATOM 2367 C CA . LYS A 1 315 ? -16.869 -13.527 22.962 1.00 81.00 315 LYS A CA 1
ATOM 2368 C C . LYS A 1 315 ? -16.500 -13.298 21.481 1.00 81.00 315 LYS A C 1
ATOM 2370 O O . LYS A 1 315 ? -17.288 -13.636 20.602 1.00 81.00 315 LYS A O 1
ATOM 2375 N N . PRO A 1 316 ? -15.299 -12.777 21.150 1.00 73.56 316 PRO A N 1
ATOM 2376 C CA . PRO A 1 316 ? -14.943 -12.411 19.772 1.00 73.56 316 PRO A CA 1
ATOM 2377 C C . PRO A 1 316 ? -14.910 -13.600 18.796 1.00 73.56 316 PRO A C 1
ATOM 2379 O O . PRO A 1 316 ? -15.053 -13.410 17.597 1.00 73.56 316 PRO A O 1
ATOM 2382 N N . HIS A 1 317 ? -14.781 -14.837 19.286 1.00 74.00 317 HIS A N 1
ATOM 2383 C CA . HIS A 1 317 ? -14.811 -16.053 18.462 1.00 74.00 317 HIS A CA 1
ATOM 2384 C C . HIS A 1 317 ? -16.190 -16.366 17.855 1.00 74.00 317 HIS A C 1
ATOM 2386 O O . HIS A 1 317 ? -16.276 -17.188 16.950 1.00 74.00 317 HIS A O 1
ATOM 2392 N N . PHE A 1 318 ? -17.259 -15.720 18.336 1.00 72.69 318 PHE A N 1
ATOM 2393 C CA . PHE A 1 318 ? -18.592 -15.796 17.728 1.00 72.69 318 PHE A CA 1
ATOM 2394 C C . PHE A 1 318 ? -18.799 -14.768 16.611 1.00 72.69 318 PHE A C 1
ATOM 2396 O O . PHE A 1 318 ? -19.831 -14.789 15.939 1.00 72.69 318 PHE A O 1
ATOM 2403 N N . CYS A 1 319 ? -17.844 -13.861 16.400 1.00 68.06 319 CYS A N 1
ATOM 2404 C CA . CYS A 1 319 ? -17.861 -13.025 15.216 1.00 68.06 319 CYS A CA 1
ATOM 2405 C C . CYS A 1 319 ? -17.620 -13.865 13.969 1.00 68.06 319 CYS A C 1
ATOM 2407 O O . CYS A 1 319 ? -16.810 -14.794 13.963 1.00 68.06 319 CYS A O 1
ATOM 2409 N N . ALA A 1 320 ? -18.281 -13.489 12.878 1.00 60.50 320 ALA A N 1
ATOM 2410 C CA . ALA A 1 320 ? -17.969 -14.080 11.594 1.00 60.50 320 ALA A CA 1
ATOM 2411 C C . ALA A 1 320 ? -16.484 -13.789 11.238 1.00 60.50 320 ALA A C 1
ATOM 2413 O O . ALA A 1 320 ? -16.016 -12.671 11.488 1.00 60.50 320 ALA A O 1
ATOM 2414 N N . PRO A 1 321 ? -15.733 -14.761 10.669 1.00 54.06 321 PRO A N 1
ATOM 2415 C CA . PRO A 1 321 ? -14.274 -14.668 10.456 1.00 54.06 321 PRO A CA 1
ATOM 2416 C C . PRO A 1 321 ? -13.818 -13.462 9.632 1.00 54.06 321 PRO A C 1
ATOM 2418 O O . PRO A 1 321 ? -12.661 -13.061 9.640 1.00 54.06 321 PRO A O 1
ATOM 2421 N N . ASN A 1 322 ? -14.748 -12.908 8.879 1.00 52.69 322 ASN A N 1
ATOM 2422 C CA . ASN A 1 322 ? -14.574 -11.796 7.980 1.00 52.69 322 ASN A CA 1
ATOM 2423 C C . ASN A 1 322 ? -14.432 -10.451 8.738 1.00 52.69 322 ASN A C 1
ATOM 2425 O O . ASN A 1 322 ? -13.779 -9.540 8.244 1.00 52.69 322 ASN A O 1
ATOM 2429 N N . HIS A 1 323 ? -14.900 -10.345 9.986 1.00 58.81 323 HIS A N 1
ATOM 2430 C CA . HIS A 1 323 ? -14.741 -9.142 10.815 1.00 58.81 323 HIS A CA 1
ATOM 2431 C C . HIS A 1 323 ? -13.357 -9.007 11.475 1.00 58.81 323 HIS A C 1
ATOM 2433 O O . HIS A 1 323 ? -13.172 -8.116 12.298 1.00 58.81 323 HIS A O 1
ATOM 2439 N N . HIS A 1 324 ? -12.387 -9.869 11.144 1.00 65.38 324 HIS A N 1
ATOM 2440 C CA . HIS A 1 324 ? -11.090 -9.972 11.831 1.00 65.38 324 HIS A CA 1
ATOM 2441 C C . HIS A 1 324 ? -10.358 -8.633 12.014 1.00 65.38 324 HIS A C 1
ATOM 2443 O O . HIS A 1 324 ? -9.927 -8.341 13.124 1.00 65.38 324 HIS A O 1
ATOM 2449 N N . GLU A 1 325 ? -10.279 -7.794 10.978 1.00 64.25 325 GLU A N 1
ATOM 2450 C CA . GLU A 1 325 ? -9.605 -6.483 11.056 1.00 64.25 325 GLU A CA 1
ATOM 2451 C C . GLU A 1 325 ? -10.322 -5.528 12.025 1.00 64.25 325 GLU A C 1
ATOM 2453 O O . GLU A 1 325 ? -9.699 -4.913 12.887 1.00 64.25 325 GLU A O 1
ATOM 2458 N N . ILE A 1 326 ? -11.657 -5.458 11.958 1.00 66.56 326 ILE A N 1
ATOM 2459 C CA . ILE A 1 326 ? -12.461 -4.616 12.858 1.00 66.56 326 ILE A CA 1
ATOM 2460 C C . ILE A 1 326 ? -12.399 -5.144 14.293 1.00 66.56 326 ILE A C 1
ATOM 2462 O O . ILE A 1 326 ? -12.293 -4.355 15.229 1.00 66.56 326 ILE A O 1
ATOM 2466 N N . ILE A 1 327 ? -12.408 -6.469 14.476 1.00 69.19 327 ILE A N 1
ATOM 2467 C CA . ILE A 1 327 ? -12.203 -7.110 15.779 1.00 69.19 327 ILE A CA 1
ATOM 2468 C C . ILE A 1 327 ? -10.830 -6.735 16.332 1.00 69.19 327 ILE A C 1
ATOM 2470 O O . ILE A 1 327 ? -10.745 -6.378 17.500 1.00 69.19 327 ILE A O 1
ATOM 2474 N N . GLN A 1 328 ? -9.767 -6.792 15.524 1.00 68.94 328 GLN A N 1
ATOM 2475 C CA . GLN A 1 328 ? -8.418 -6.448 15.973 1.00 68.94 328 GLN A CA 1
ATOM 2476 C C . GLN A 1 328 ? -8.310 -4.987 16.404 1.00 68.94 328 GLN A C 1
ATOM 2478 O O . GLN A 1 328 ? -7.827 -4.733 17.505 1.00 68.94 328 GLN A O 1
ATOM 2483 N N . ILE A 1 329 ? -8.822 -4.044 15.604 1.00 67.56 329 ILE A N 1
ATOM 2484 C CA . ILE A 1 329 ? -8.870 -2.619 15.978 1.00 67.56 329 ILE A CA 1
ATOM 2485 C C . ILE A 1 329 ? -9.609 -2.456 17.296 1.00 67.56 329 ILE A C 1
ATOM 2487 O O . ILE A 1 329 ? -9.126 -1.819 18.227 1.00 67.56 329 ILE A O 1
ATOM 2491 N N . TYR A 1 330 ? -10.799 -3.041 17.370 1.00 74.94 330 TYR A N 1
ATOM 2492 C CA . TYR A 1 330 ? -11.696 -2.847 18.486 1.00 74.94 330 TYR A CA 1
ATOM 2493 C C . TYR A 1 330 ? -11.135 -3.453 19.779 1.00 74.94 330 TYR A C 1
ATOM 2495 O O . TYR A 1 330 ? -11.067 -2.781 20.808 1.00 74.94 330 TYR A O 1
ATOM 2503 N N . CYS A 1 331 ? -10.679 -4.705 19.726 1.00 74.38 331 CYS A N 1
ATOM 2504 C CA . CYS A 1 331 ? -10.029 -5.366 20.851 1.00 74.38 331 CYS A CA 1
ATOM 2505 C C . CYS A 1 331 ? -8.732 -4.654 21.252 1.00 74.38 331 CYS A C 1
ATOM 2507 O O . CYS A 1 331 ? -8.460 -4.559 22.445 1.00 74.38 331 CYS A O 1
ATOM 2509 N N . GLY A 1 332 ? -7.967 -4.124 20.292 1.00 72.56 332 GLY A N 1
ATOM 2510 C CA . GLY A 1 332 ? -6.780 -3.310 20.555 1.00 72.56 332 GLY A CA 1
ATOM 2511 C C . GLY A 1 332 ? -7.117 -2.024 21.310 1.00 72.56 332 GLY A C 1
ATOM 2512 O O . GLY A 1 332 ? -6.537 -1.762 22.362 1.00 72.56 332 GLY A O 1
ATOM 2513 N N . ILE A 1 333 ? -8.124 -1.273 20.846 1.00 74.81 333 ILE A N 1
ATOM 2514 C CA . ILE A 1 333 ? -8.598 -0.054 21.517 1.00 74.81 333 ILE A CA 1
ATOM 2515 C C . ILE A 1 333 ? -9.071 -0.361 22.938 1.00 74.81 333 ILE A C 1
ATOM 2517 O O . ILE A 1 333 ? -8.694 0.351 23.864 1.00 74.81 333 ILE A O 1
ATOM 2521 N N . LEU A 1 334 ? -9.873 -1.411 23.132 1.00 77.81 334 LEU A N 1
ATOM 2522 C CA . LEU A 1 334 ? -10.344 -1.779 24.467 1.00 77.81 334 LEU A CA 1
ATOM 2523 C C . LEU A 1 334 ? -9.219 -2.255 25.388 1.00 77.81 334 LEU A C 1
ATOM 2525 O O . LEU A 1 334 ? -9.257 -1.980 26.583 1.00 77.81 334 LEU A O 1
ATOM 2529 N N . ALA A 1 335 ? -8.222 -2.963 24.857 1.00 78.00 335 ALA A N 1
ATOM 2530 C CA . ALA A 1 335 ? -7.065 -3.376 25.641 1.00 78.00 335 ALA A CA 1
ATOM 2531 C C . ALA A 1 335 ? -6.233 -2.165 26.095 1.00 78.00 335 ALA A C 1
ATOM 2533 O O . ALA A 1 335 ? -5.759 -2.142 27.231 1.00 78.00 335 ALA A O 1
ATOM 2534 N N . ALA A 1 336 ? -6.087 -1.154 25.231 1.00 75.69 336 ALA A N 1
ATOM 2535 C CA . ALA A 1 336 ? -5.379 0.088 25.536 1.00 75.69 336 ALA A CA 1
ATOM 2536 C C . ALA A 1 336 ? -6.183 1.032 26.453 1.00 75.69 336 ALA A C 1
ATOM 2538 O O . ALA A 1 336 ? -5.604 1.692 27.317 1.00 75.69 336 ALA A O 1
ATOM 2539 N N . TYR A 1 337 ? -7.510 1.070 26.294 1.00 81.81 337 TYR A N 1
ATOM 2540 C CA . TYR A 1 337 ? -8.436 1.933 27.031 1.00 81.81 337 TYR A CA 1
ATOM 2541 C C . TYR A 1 337 ? -9.627 1.143 27.603 1.00 81.81 337 TYR A C 1
ATOM 2543 O O . TYR A 1 337 ? -10.759 1.306 27.130 1.00 81.81 337 TYR A O 1
ATOM 2551 N N . PRO A 1 338 ? -9.419 0.309 28.642 1.00 83.62 338 PRO A N 1
ATOM 2552 C CA . PRO A 1 338 ? -10.476 -0.534 29.209 1.00 83.62 338 PRO A CA 1
ATOM 2553 C C . PRO A 1 338 ? -11.698 0.257 29.687 1.00 83.62 338 PRO A C 1
ATOM 2555 O O . PRO A 1 338 ? -12.825 -0.224 29.641 1.00 83.62 338 PRO A O 1
ATOM 2558 N N . GLU A 1 339 ? -11.509 1.514 30.096 1.00 83.31 339 GLU A N 1
ATOM 2559 C CA . GLU A 1 339 ? -12.599 2.397 30.509 1.00 83.31 339 GLU A CA 1
ATOM 2560 C C . GLU A 1 339 ? -13.587 2.749 29.381 1.00 83.31 339 GLU A C 1
ATOM 2562 O O . GLU A 1 339 ? -14.669 3.267 29.655 1.00 83.31 339 GLU A O 1
ATOM 2567 N N . MET A 1 340 ? -13.234 2.507 28.114 1.00 83.56 340 MET A N 1
ATOM 2568 C CA . MET A 1 340 ? -14.132 2.723 26.974 1.00 83.56 340 MET A CA 1
ATOM 2569 C C . MET A 1 340 ? -15.116 1.569 26.754 1.00 83.56 340 MET A C 1
ATOM 2571 O O . MET A 1 340 ? -16.111 1.760 26.051 1.00 83.56 340 MET A O 1
ATOM 2575 N N . GLU A 1 341 ? -14.880 0.399 27.358 1.00 84.12 341 GLU A N 1
ATOM 2576 C CA . GLU A 1 341 ? -15.682 -0.812 27.145 1.00 84.12 341 GLU A CA 1
ATOM 2577 C C . GLU A 1 341 ? -17.155 -0.606 27.521 1.00 84.12 341 GLU A C 1
ATOM 2579 O O . GLU A 1 341 ? -18.053 -0.974 26.759 1.00 84.12 341 GLU A O 1
ATOM 2584 N N . GLU A 1 342 ? -17.419 0.045 28.657 1.00 83.69 342 GLU A N 1
ATOM 2585 C CA . GLU A 1 342 ? -18.781 0.322 29.122 1.00 83.69 342 GLU A CA 1
ATOM 2586 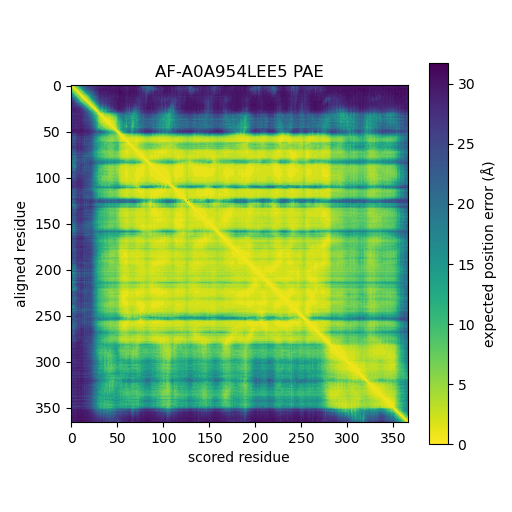C C . GLU A 1 342 ? -19.512 1.269 28.163 1.00 83.69 342 GLU A C 1
ATOM 2588 O O . GLU A 1 342 ? -20.620 0.967 27.708 1.00 83.69 342 GLU A O 1
ATOM 2593 N N . ARG A 1 343 ? -18.863 2.382 27.790 1.00 82.50 343 ARG A N 1
ATOM 2594 C CA . ARG A 1 343 ? -19.416 3.360 26.841 1.00 82.50 343 ARG A CA 1
ATOM 2595 C C . ARG A 1 343 ? -19.797 2.681 25.531 1.00 82.50 343 ARG A C 1
ATOM 2597 O O . ARG A 1 343 ? -20.882 2.927 25.006 1.00 82.50 343 ARG A O 1
ATOM 2604 N N . PHE A 1 344 ? -18.915 1.842 25.003 1.00 79.38 344 PHE A N 1
ATOM 2605 C CA . PHE A 1 344 ? -19.170 1.160 23.746 1.00 79.38 344 PHE A CA 1
ATOM 2606 C C . PHE A 1 344 ? -20.285 0.122 23.868 1.00 79.38 344 PHE A C 1
ATOM 2608 O O . PHE A 1 344 ? -21.195 0.097 23.044 1.00 79.38 344 PHE A O 1
ATOM 2615 N N . THR A 1 345 ? -20.253 -0.707 24.912 1.00 82.56 345 THR A N 1
ATOM 2616 C CA . THR A 1 345 ? -21.272 -1.738 25.142 1.00 82.56 345 THR A CA 1
ATOM 2617 C C . THR A 1 345 ? -22.662 -1.113 25.239 1.00 82.56 345 THR A C 1
ATOM 2619 O O . THR A 1 345 ? -23.618 -1.624 24.653 1.00 82.56 345 THR A O 1
ATOM 2622 N N . MET A 1 346 ? -22.772 0.041 25.903 1.00 82.69 346 MET A N 1
ATOM 2623 C CA . MET A 1 346 ? -24.002 0.831 25.935 1.00 82.69 346 MET A CA 1
ATOM 2624 C C . MET A 1 346 ? -24.397 1.361 24.554 1.00 82.69 346 MET A C 1
ATOM 2626 O O . MET A 1 346 ? -25.571 1.292 24.192 1.00 82.69 346 MET A O 1
ATOM 2630 N N . ALA A 1 347 ? -23.440 1.876 23.780 1.00 82.88 347 ALA A N 1
ATOM 2631 C CA . ALA A 1 347 ? -23.702 2.410 22.450 1.00 82.88 347 ALA A 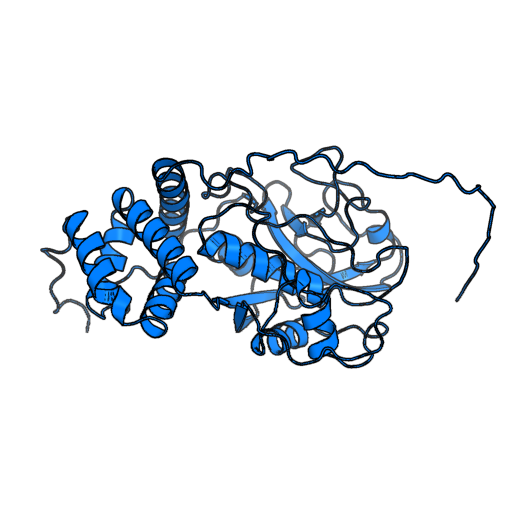CA 1
ATOM 2632 C C . ALA A 1 347 ? -24.222 1.328 21.488 1.00 82.88 347 ALA A C 1
ATOM 2634 O O . ALA A 1 347 ? -25.199 1.563 20.785 1.00 82.88 347 ALA A O 1
ATOM 2635 N N . ILE A 1 348 ? -23.649 0.122 21.527 1.00 83.19 348 ILE A N 1
ATOM 2636 C CA . ILE A 1 348 ? -24.130 -1.039 20.764 1.00 83.19 348 ILE A CA 1
ATOM 2637 C C . ILE A 1 348 ? -25.503 -1.503 21.246 1.00 83.19 348 ILE A C 1
ATOM 2639 O O . ILE A 1 348 ? -26.395 -1.731 20.431 1.00 83.19 348 ILE A O 1
ATOM 2643 N N . ALA A 1 349 ? -25.718 -1.592 22.562 1.00 81.62 349 ALA A N 1
ATOM 2644 C CA . ALA A 1 349 ? -27.019 -1.964 23.114 1.00 81.62 349 ALA A CA 1
ATOM 2645 C C . ALA A 1 349 ? -28.136 -0.983 22.707 1.00 81.62 349 ALA A C 1
ATOM 2647 O O . ALA A 1 349 ? -29.279 -1.403 22.531 1.00 81.62 349 ALA A O 1
ATOM 2648 N N . ALA A 1 350 ? -27.807 0.301 22.527 1.00 82.94 350 ALA A N 1
ATOM 2649 C CA . ALA A 1 350 ? -28.744 1.332 22.089 1.00 82.94 350 ALA A CA 1
ATOM 2650 C C . ALA A 1 350 ? -29.158 1.211 20.610 1.00 82.94 350 ALA A C 1
ATOM 2652 O O . ALA A 1 350 ? -30.219 1.716 20.248 1.00 82.94 350 ALA A O 1
ATOM 2653 N N . ILE A 1 351 ? -28.362 0.542 19.767 1.00 80.12 351 ILE A N 1
ATOM 2654 C CA . ILE A 1 351 ? -28.726 0.248 18.369 1.00 80.12 351 ILE A CA 1
ATOM 2655 C C . ILE A 1 351 ? -29.829 -0.824 18.320 1.00 80.12 351 ILE A C 1
ATOM 2657 O O . ILE A 1 351 ? -30.732 -0.748 17.491 1.00 80.12 351 ILE A O 1
ATOM 2661 N N . GLY A 1 352 ? -29.795 -1.788 19.245 1.00 72.88 352 GLY A N 1
ATOM 2662 C CA . GLY A 1 352 ? -30.779 -2.866 19.374 1.00 72.88 352 GLY A CA 1
ATOM 2663 C C . GLY A 1 352 ? -30.129 -4.246 19.505 1.00 72.88 352 GLY A C 1
ATOM 2664 O O . GLY A 1 352 ? -28.929 -4.410 19.294 1.00 72.88 352 GLY A O 1
ATOM 2665 N N . GLN A 1 353 ? -30.919 -5.262 19.874 1.00 63.66 353 GLN A N 1
ATOM 2666 C CA . GLN A 1 353 ? -30.447 -6.651 19.838 1.00 63.66 353 GLN A CA 1
ATOM 2667 C C . GLN A 1 353 ? -30.509 -7.189 18.400 1.00 63.66 353 GLN A C 1
ATOM 2669 O O . GLN A 1 353 ? -31.540 -7.014 17.746 1.00 63.66 353 GLN A O 1
ATOM 2674 N N . PRO A 1 354 ? -29.461 -7.879 17.916 1.00 61.03 354 PRO A N 1
ATOM 2675 C CA . PRO A 1 354 ? -29.522 -8.588 16.643 1.00 61.03 354 PRO A CA 1
ATOM 2676 C C . PRO A 1 354 ? -30.691 -9.585 16.623 1.00 61.03 354 PRO A C 1
ATOM 2678 O O . PRO A 1 354 ? -30.940 -10.254 17.629 1.00 61.03 354 PRO A O 1
ATOM 2681 N N . ALA A 1 355 ? -31.375 -9.730 15.485 1.00 56.53 355 ALA A N 1
ATOM 2682 C CA . ALA A 1 355 ? -32.545 -10.609 15.354 1.00 56.53 355 ALA A CA 1
ATOM 2683 C C . ALA A 1 355 ? -32.263 -12.076 15.761 1.00 56.53 355 ALA A C 1
ATOM 2685 O O . ALA A 1 355 ? -33.128 -12.725 16.350 1.00 56.53 355 ALA A O 1
ATOM 2686 N N . ASP A 1 356 ? -31.033 -12.561 15.549 1.00 52.91 356 ASP A N 1
ATOM 2687 C CA . ASP A 1 356 ? -30.606 -13.936 15.857 1.00 52.91 356 ASP A CA 1
ATOM 2688 C C . ASP A 1 356 ? -29.946 -14.114 17.240 1.00 52.91 356 ASP A C 1
ATOM 2690 O O . ASP A 1 356 ? -29.721 -15.244 17.682 1.00 52.91 356 ASP A O 1
ATOM 2694 N N . ALA A 1 357 ? -29.696 -13.035 17.992 1.00 50.50 357 ALA A N 1
ATOM 2695 C CA . ALA A 1 357 ? -29.072 -13.119 19.319 1.00 50.50 357 ALA A CA 1
ATOM 2696 C C . ALA A 1 357 ? -29.971 -13.794 20.376 1.00 50.50 357 ALA A C 1
ATOM 2698 O O . ALA A 1 357 ? -29.481 -14.233 21.415 1.00 50.50 357 ALA A O 1
ATOM 2699 N N . SER A 1 358 ? -31.275 -13.906 20.105 1.00 47.09 358 SER A N 1
ATOM 2700 C CA . SER A 1 358 ? -32.232 -14.627 20.953 1.00 47.09 358 SER A CA 1
ATOM 2701 C C . SER A 1 358 ? -32.210 -16.154 20.756 1.00 47.09 358 SER A C 1
ATOM 2703 O O . SER A 1 358 ? -32.673 -16.875 21.638 1.00 47.09 358 SER A O 1
ATOM 2705 N N . ASN A 1 359 ? -31.638 -16.649 19.646 1.00 43.19 359 ASN A N 1
ATOM 2706 C CA . ASN A 1 359 ? -31.617 -18.070 19.263 1.00 43.19 359 ASN A CA 1
ATOM 2707 C C . ASN A 1 359 ? -30.213 -18.702 19.239 1.00 43.19 359 ASN A C 1
ATOM 2709 O O . ASN A 1 359 ? -30.098 -19.925 19.117 1.00 43.19 359 ASN A O 1
ATOM 2713 N N . ALA A 1 360 ? -29.144 -17.910 19.367 1.00 47.47 360 ALA A N 1
ATOM 2714 C CA . ALA A 1 360 ? -27.777 -18.414 19.474 1.00 47.47 360 ALA A CA 1
ATOM 2715 C C . ALA A 1 360 ? -27.545 -19.052 20.857 1.00 47.47 360 ALA A C 1
ATOM 2717 O O . ALA A 1 360 ? -27.038 -18.433 21.791 1.00 47.47 360 ALA A O 1
ATOM 2718 N N . ASN A 1 361 ? -27.978 -20.304 20.990 1.00 42.69 361 ASN A N 1
ATOM 2719 C CA . ASN A 1 361 ? -27.782 -21.132 22.171 1.00 42.69 361 ASN A CA 1
ATOM 2720 C C . ASN A 1 361 ? -26.273 -21.287 22.444 1.00 42.69 361 ASN A C 1
ATOM 2722 O O . ASN A 1 361 ? -25.529 -21.722 21.564 1.00 42.69 361 ASN A O 1
ATOM 2726 N N . GLU A 1 362 ? -25.826 -21.010 23.673 1.00 47.56 362 GLU A N 1
ATOM 2727 C CA . GLU A 1 362 ? -24.436 -21.223 24.131 1.00 47.56 362 GLU A CA 1
ATOM 2728 C C . GLU A 1 362 ? -23.954 -22.687 23.997 1.00 47.56 362 GLU A C 1
ATOM 2730 O O . GLU A 1 362 ? -22.790 -22.984 24.243 1.00 47.56 362 GLU A O 1
ATOM 2735 N N . SER A 1 363 ? -24.833 -23.609 23.597 1.00 40.72 363 SER A N 1
ATOM 2736 C CA . SER A 1 363 ? -24.607 -25.050 23.491 1.00 40.72 363 SER A CA 1
ATOM 2737 C C . SER A 1 363 ? -24.279 -25.570 22.084 1.00 40.72 363 SER A C 1
ATOM 2739 O O . SER A 1 363 ? -24.097 -26.775 21.931 1.00 40.72 363 SER A O 1
ATOM 2741 N N . ALA A 1 364 ? -24.211 -24.720 21.052 1.00 37.62 364 ALA A N 1
ATOM 2742 C CA . ALA A 1 364 ? -24.073 -25.176 19.660 1.00 37.62 364 ALA A CA 1
ATOM 2743 C C . ALA A 1 364 ? -22.629 -25.268 19.119 1.00 37.62 364 ALA A C 1
ATOM 2745 O O . ALA A 1 364 ? -22.451 -25.583 17.944 1.00 37.62 364 ALA A O 1
ATOM 2746 N N . VAL A 1 365 ? -21.598 -25.022 19.935 1.00 34.56 365 VAL A N 1
ATOM 2747 C CA . VAL A 1 365 ? -20.194 -25.133 19.501 1.00 34.56 365 VAL A CA 1
ATOM 2748 C C . VAL A 1 365 ? -19.395 -25.934 20.532 1.00 34.56 365 VAL A C 1
ATOM 2750 O O . VAL A 1 365 ? -18.874 -25.381 21.499 1.00 34.56 365 VAL A O 1
ATOM 2753 N N . THR A 1 366 ? -19.332 -27.251 20.325 1.00 32.75 366 THR A N 1
ATOM 2754 C CA . THR A 1 366 ? -18.279 -28.140 20.850 1.00 32.75 366 THR A CA 1
ATOM 2755 C C . THR A 1 366 ? -17.437 -28.646 19.703 1.00 32.75 366 THR A C 1
ATOM 2757 O O . THR A 1 366 ? -18.071 -29.085 18.712 1.00 32.75 366 THR A O 1
#